Protein AF-J3JGW8-F1 (afdb_monomer)

Sequence (179 aa):
MAATAQSAAAQEGGGNESSGGGGGGGTQTVAVGPGNSLVFEPAELAIAPGTTVEFVWESDGHNVVPESVPEGASWEGTGPESELFDTGHTYTHTFSTLGDYEYVCSPHATAGMVGTITVTENPGSGGGGEKELHELGVPIQAHWVGASTILGIIVTIVYTFYILKYGESANTGNTGGGE

pLDDT: mean 78.63, std 23.45, range [28.47, 98.81]

Secondary structure (DSSP, 8-state):
--------------------------EEEEEESGGG-SSEESSEEEE-TTEEEEEEESSSSB--EEEE--TT----TTS-TT--B-TT-EEEEEE-SSEEEEEE-GGGGGGT-EEEEEE-S--SS---S---SS-SSS---HHHHHHHHHHHHHHHHHHHHHHHHH---S---------

Solvent-accessible surface area (backbone atoms only — not comparable to full-atom values): 10970 Å² total; per-residue (Å²): 136,90,84,82,86,86,84,88,83,89,82,83,87,80,76,92,69,89,72,86,74,92,64,69,26,61,81,47,73,30,36,34,16,57,93,72,39,74,38,39,44,63,34,42,42,48,32,37,45,44,19,28,41,37,38,36,27,58,23,66,76,43,45,47,32,62,79,42,66,33,91,93,53,88,78,58,61,78,48,62,78,86,55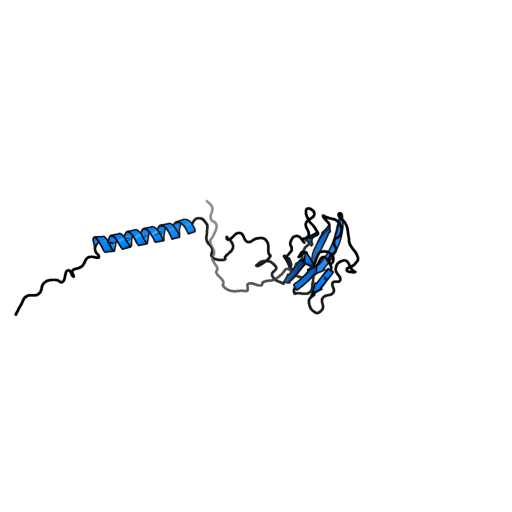,65,42,40,56,78,43,72,51,75,49,69,47,57,61,66,41,56,35,33,30,27,20,64,94,38,44,92,76,59,16,46,35,36,39,36,25,34,96,68,43,81,84,76,58,65,64,90,76,75,86,73,79,63,95,58,94,70,52,78,81,49,56,60,49,54,55,51,47,53,52,51,52,49,52,53,49,51,48,44,41,74,75,68,55,80,70,90,79,88,83,80,81,89,81,86,133

Mean predicted aligned error: 17.34 Å

Organism: NCBI:txid1210908

InterPro domains:
  IPR000923 Blue (type 1) copper domain [PF00127] (33-119)
  IPR002387 Plastocyanin [PR00157] (32-51)
  IPR002387 Plastocyanin [PR00157] (99-118)
  IPR008972 Cupredoxin [G3DSA:2.60.40.420] (27-130)
  IPR008972 Cupredoxin [SSF49503] (30-126)
  IPR028871 Blue (type 1) copper protein, binding site [PS00196] (99-113)

Nearest PDB structures (foldseek):
  1m9w-assembly1_A  TM=8.290E-01  e=5.627E-09  Synechocystis sp.
  7pcy-assembly1_A  TM=8.790E-01  e=4.103E-08  Ulva prolifera
  1iuz-assembly1_A  TM=8.858E-01  e=5.597E-08  Ulva pertusa
  1pcs-assembly1_A-2  TM=8.371E-01  e=4.943E-08  Synechocystis sp. PCC 6803
  1plb-assembly1_A  TM=8.627E-01  e=5.955E-08  Petroselinum crispum

Structure (mmCIF, N/CA/C/O backbone):
data_AF-J3JGW8-F1
#
_entry.id   AF-J3JGW8-F1
#
loop_
_atom_site.group_PDB
_atom_site.id
_atom_site.type_symbol
_atom_site.label_atom_id
_atom_site.label_alt_id
_atom_site.label_comp_id
_atom_site.label_asym_id
_atom_site.label_entity_id
_atom_site.label_seq_id
_atom_site.pdbx_PDB_ins_code
_atom_site.Cartn_x
_atom_site.Cartn_y
_atom_site.Cartn_z
_atom_site.occupancy
_atom_site.B_iso_or_equiv
_atom_site.auth_seq_id
_atom_site.auth_comp_id
_atom_site.auth_asym_id
_atom_site.auth_atom_id
_atom_site.pdbx_PDB_model_num
ATOM 1 N N . MET A 1 1 ? -37.058 -54.568 26.376 1.00 42.22 1 MET A N 1
ATOM 2 C CA . MET A 1 1 ? -38.009 -53.457 26.585 1.00 42.22 1 MET A CA 1
ATOM 3 C C . MET A 1 1 ? -37.228 -52.313 27.197 1.00 42.22 1 MET A C 1
ATOM 5 O O . MET A 1 1 ? -36.792 -52.435 28.332 1.00 42.22 1 MET A O 1
ATOM 9 N N . ALA A 1 2 ? -36.943 -51.286 26.399 1.00 37.00 2 ALA A N 1
ATOM 10 C CA . ALA A 1 2 ? -36.280 -50.073 26.854 1.00 37.00 2 ALA A CA 1
ATOM 11 C C . ALA A 1 2 ? -37.322 -49.159 27.510 1.00 37.00 2 ALA A C 1
ATOM 13 O O . ALA A 1 2 ? -38.384 -48.934 26.935 1.00 37.00 2 ALA A O 1
ATOM 14 N N . ALA A 1 3 ? -37.016 -48.658 28.702 1.00 36.03 3 ALA A N 1
ATOM 15 C CA . ALA A 1 3 ? -37.759 -47.597 29.360 1.00 36.03 3 ALA A CA 1
ATOM 16 C C . ALA A 1 3 ? -36.737 -46.537 29.775 1.00 36.03 3 ALA A C 1
ATOM 18 O O . ALA A 1 3 ? -35.999 -46.722 30.739 1.00 36.03 3 ALA A O 1
ATOM 19 N N . THR A 1 4 ? -36.658 -45.454 29.010 1.00 41.28 4 THR A N 1
ATOM 20 C CA . THR A 1 4 ? -35.920 -44.248 29.388 1.00 41.28 4 THR A CA 1
ATOM 21 C C . THR A 1 4 ? -36.927 -43.143 29.638 1.00 41.28 4 THR A C 1
ATOM 23 O O . THR A 1 4 ? -37.747 -42.821 28.779 1.00 41.28 4 THR A O 1
ATOM 26 N N . ALA A 1 5 ? -36.879 -42.646 30.870 1.00 39.22 5 ALA A N 1
ATOM 27 C CA . ALA A 1 5 ? -37.756 -41.645 31.433 1.00 39.22 5 ALA A CA 1
ATOM 28 C C . ALA A 1 5 ? -37.589 -40.281 30.756 1.00 39.22 5 ALA A C 1
ATOM 30 O O . ALA A 1 5 ? -36.503 -39.885 30.336 1.00 39.22 5 ALA A O 1
ATOM 31 N N . GLN A 1 6 ? -38.705 -39.570 30.713 1.00 38.31 6 GLN A N 1
ATOM 32 C CA . GLN A 1 6 ? -38.843 -38.190 30.293 1.00 38.31 6 GLN A CA 1
ATOM 33 C C . GLN A 1 6 ? -38.733 -37.295 31.534 1.00 38.31 6 GLN A C 1
ATOM 35 O O . GLN A 1 6 ? -39.338 -37.603 32.559 1.00 38.31 6 GLN A O 1
ATOM 40 N N . SER A 1 7 ? -38.010 -36.181 31.447 1.00 33.31 7 SER A N 1
ATOM 41 C CA . SER A 1 7 ? -38.247 -35.034 32.326 1.00 33.31 7 SER A CA 1
ATOM 42 C C . SER A 1 7 ? -37.910 -33.746 31.589 1.00 33.31 7 SER A C 1
ATOM 44 O O . SER A 1 7 ? -36.831 -33.605 31.016 1.00 33.31 7 SER A O 1
ATOM 46 N N . ALA A 1 8 ? -38.884 -32.844 31.580 1.00 37.06 8 ALA A N 1
ATOM 47 C CA . ALA A 1 8 ? -38.816 -31.504 31.035 1.00 37.06 8 ALA A CA 1
ATOM 48 C C . ALA A 1 8 ? -38.458 -30.510 32.148 1.00 37.06 8 ALA A C 1
ATOM 50 O O . ALA A 1 8 ? -38.959 -30.637 33.263 1.00 37.06 8 ALA A O 1
ATOM 51 N N . ALA A 1 9 ? -37.682 -29.480 31.819 1.00 34.75 9 ALA A N 1
ATOM 52 C CA . ALA A 1 9 ? -37.719 -28.197 32.513 1.00 34.75 9 ALA A CA 1
ATOM 53 C C . ALA A 1 9 ? -37.217 -27.103 31.561 1.00 34.75 9 ALA A C 1
ATOM 55 O O . ALA A 1 9 ? -36.093 -27.162 31.069 1.00 34.75 9 ALA A O 1
ATOM 56 N N . ALA A 1 10 ? -38.087 -26.136 31.284 1.00 37.25 10 ALA A N 1
ATOM 57 C CA . ALA A 1 10 ? -37.749 -24.877 30.640 1.00 37.25 10 ALA A CA 1
ATOM 58 C C . ALA A 1 10 ? -37.162 -23.911 31.679 1.00 37.25 10 ALA A C 1
ATOM 60 O O . ALA A 1 10 ? -37.666 -23.863 32.801 1.00 37.25 10 ALA A O 1
ATOM 61 N N . GLN A 1 11 ? -36.173 -23.103 31.291 1.00 34.91 11 GLN A N 1
ATOM 62 C CA . GLN A 1 11 ? -35.919 -21.812 31.926 1.00 34.91 11 GLN A CA 1
ATOM 63 C C . GLN A 1 11 ? -35.315 -20.828 30.916 1.00 34.91 11 GLN A C 1
ATOM 65 O O . GLN A 1 11 ? -34.329 -21.123 30.245 1.00 34.91 11 GLN A O 1
ATOM 70 N N . GLU A 1 12 ? -35.985 -19.685 30.800 1.00 33.81 12 GLU A N 1
ATOM 71 C CA . GLU A 1 12 ? -35.641 -18.524 29.986 1.00 33.81 12 GLU A CA 1
ATOM 72 C C . GLU A 1 12 ? -34.416 -17.770 30.521 1.00 33.81 12 GLU A C 1
ATOM 74 O O . GLU A 1 12 ? -34.191 -17.710 31.729 1.00 33.81 12 GLU A O 1
ATOM 79 N N . GLY A 1 13 ? -33.743 -17.070 29.603 1.00 32.53 13 GLY A N 1
ATOM 80 C CA . GLY A 1 13 ? -33.070 -15.803 29.883 1.00 32.53 13 GLY A CA 1
ATOM 81 C C . GLY A 1 13 ? -31.594 -15.895 30.262 1.00 32.53 13 GLY A C 1
ATOM 82 O O . GLY A 1 13 ? -31.239 -16.387 31.327 1.00 32.53 13 GLY A O 1
ATOM 83 N N . GLY A 1 14 ? -30.740 -15.297 29.432 1.00 28.47 14 GLY A N 1
ATOM 84 C CA . GLY A 1 14 ? -29.387 -14.937 29.846 1.00 28.47 14 GLY A CA 1
ATOM 85 C C . GLY A 1 14 ? -28.423 -14.782 28.684 1.00 28.47 14 GLY A C 1
ATOM 86 O O . GLY A 1 14 ? -27.896 -15.774 28.211 1.00 28.47 14 GLY A O 1
ATOM 87 N N . GLY A 1 15 ? -28.221 -13.532 28.260 1.00 31.08 15 GLY A N 1
ATOM 88 C CA . GLY A 1 15 ? -26.988 -13.028 27.653 1.00 31.08 15 GLY A CA 1
ATOM 89 C C . GLY A 1 15 ? -26.434 -13.786 26.450 1.00 31.08 15 GLY A C 1
ATOM 90 O O . GLY A 1 15 ? -25.734 -14.781 26.601 1.00 31.08 15 GLY A O 1
ATOM 91 N N . ASN A 1 16 ? -26.578 -13.202 25.257 1.00 41.44 16 ASN A N 1
ATOM 92 C CA . ASN A 1 16 ? -25.526 -13.341 24.253 1.00 41.44 16 ASN A CA 1
ATOM 93 C C . ASN A 1 16 ? -24.302 -12.580 24.783 1.00 41.44 16 ASN A C 1
ATOM 95 O O . ASN A 1 16 ? -24.053 -11.428 24.427 1.00 41.44 16 ASN A O 1
ATOM 99 N N . GLU A 1 17 ? -23.605 -13.199 25.731 1.00 38.88 17 GLU A N 1
ATOM 100 C CA . GLU A 1 17 ? -22.253 -12.840 26.100 1.00 38.88 17 GLU A CA 1
ATOM 101 C C . GLU A 1 17 ? -21.413 -13.094 24.852 1.00 38.88 17 GLU A C 1
ATOM 103 O O . GLU A 1 17 ? -20.965 -14.207 24.586 1.00 38.88 17 GLU A O 1
ATOM 108 N N . SER A 1 18 ? -21.230 -12.040 24.055 1.00 46.22 18 SER A N 1
ATOM 109 C CA . SER A 1 18 ? -20.132 -11.944 23.101 1.00 46.22 18 SER A CA 1
ATOM 110 C C . SER A 1 18 ? -18.837 -11.884 23.908 1.00 46.22 18 SER A C 1
ATOM 112 O O . SER A 1 18 ? -18.218 -10.835 24.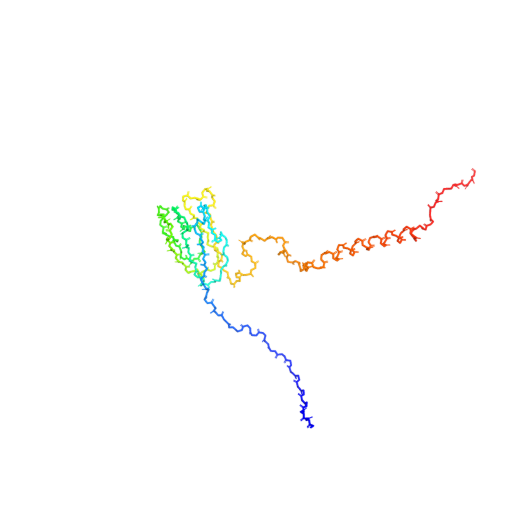070 1.00 46.22 18 SER A O 1
ATOM 114 N N . SER A 1 19 ? -18.479 -13.020 24.495 1.00 44.53 19 SER A N 1
ATOM 115 C CA . SER A 1 19 ? -17.194 -13.255 25.111 1.00 44.53 19 SER A CA 1
ATOM 116 C C . SER A 1 19 ? -16.301 -13.914 24.079 1.00 44.53 19 SER A C 1
ATOM 118 O O . SER A 1 19 ? -16.519 -15.056 23.678 1.00 44.53 19 SER A O 1
ATOM 120 N N . GLY A 1 20 ? -15.247 -13.189 23.728 1.00 36.31 20 GLY A N 1
ATOM 121 C CA . GLY A 1 20 ? -13.950 -13.822 23.590 1.00 36.31 20 GLY A CA 1
ATOM 122 C C . GLY A 1 20 ? -13.458 -13.983 22.166 1.00 36.31 20 GLY A C 1
ATOM 123 O O . GLY A 1 20 ? -13.817 -14.920 21.463 1.00 36.31 20 GLY A O 1
ATOM 124 N N . GLY A 1 21 ? -12.493 -13.137 21.818 1.00 36.31 21 GLY A N 1
ATOM 125 C CA . GLY A 1 21 ? -11.511 -13.489 20.808 1.00 36.31 21 GLY A CA 1
ATOM 126 C C . GLY A 1 21 ? -10.797 -12.284 20.238 1.00 36.31 21 GLY A C 1
ATOM 127 O O . GLY A 1 21 ? -11.028 -11.949 19.086 1.00 36.31 21 GLY A O 1
ATOM 128 N N . GLY A 1 22 ? -9.920 -11.651 21.024 1.00 46.22 22 GLY A N 1
ATOM 129 C CA . GLY A 1 22 ? -8.866 -10.804 20.470 1.00 46.22 22 GLY A CA 1
ATOM 130 C C . GLY A 1 22 ? -8.001 -11.648 19.536 1.00 46.22 22 GLY A C 1
ATOM 131 O O . GLY A 1 22 ? -7.077 -12.324 19.978 1.00 46.22 22 GLY A O 1
ATOM 132 N N . GLY A 1 23 ? -8.372 -11.682 18.261 1.00 44.88 23 GLY A N 1
ATOM 133 C CA . GLY A 1 23 ? -7.611 -12.321 17.205 1.00 44.88 23 GLY A CA 1
ATOM 134 C C . GLY A 1 23 ? -6.676 -11.280 16.630 1.00 44.88 23 GLY A C 1
ATOM 135 O O . GLY A 1 23 ? -7.123 -10.429 15.867 1.00 44.88 23 GLY A O 1
ATOM 136 N N . GLY A 1 24 ? -5.401 -11.327 17.026 1.00 56.16 24 GLY A N 1
ATOM 137 C CA . GLY A 1 24 ? -4.354 -10.602 16.314 1.00 56.16 24 GLY A CA 1
ATOM 138 C C . GLY A 1 24 ? -4.485 -10.926 14.831 1.00 56.16 24 GLY A C 1
ATOM 139 O O . GLY A 1 24 ? -4.542 -12.105 14.468 1.00 56.16 24 GLY A O 1
ATOM 140 N N . GLY A 1 25 ? -4.661 -9.888 14.017 1.00 65.19 25 GLY A N 1
ATOM 141 C CA . GLY A 1 25 ? -4.895 -10.047 12.593 1.00 65.19 25 GLY A CA 1
ATOM 142 C C . GLY A 1 25 ? -3.823 -10.933 11.961 1.00 65.19 25 GLY A C 1
ATOM 143 O O . GLY A 1 25 ? -2.651 -10.860 12.331 1.00 65.19 25 GLY A O 1
ATOM 144 N N . GLY A 1 26 ? -4.236 -11.823 11.061 1.00 89.62 26 GLY A N 1
ATOM 145 C CA . GLY A 1 26 ? -3.326 -12.736 10.371 1.00 89.62 26 GLY A CA 1
ATOM 146 C C . GLY A 1 26 ? -2.327 -12.011 9.460 1.00 89.62 26 GLY A C 1
ATOM 147 O O . GLY A 1 26 ? -2.098 -10.807 9.576 1.00 89.62 26 GLY A O 1
ATOM 148 N N . THR A 1 27 ? -1.745 -12.752 8.521 1.00 95.62 27 THR A N 1
ATOM 149 C CA . THR A 1 27 ? -0.951 -12.158 7.440 1.00 95.62 27 THR A CA 1
ATOM 150 C C . THR A 1 27 ? -1.798 -12.067 6.179 1.00 95.62 27 THR A C 1
ATOM 152 O O . THR A 1 27 ? -2.376 -13.066 5.758 1.00 95.62 27 THR A O 1
ATOM 155 N N . GLN A 1 28 ? -1.845 -10.882 5.579 1.00 97.38 28 GLN A N 1
ATOM 156 C CA . GLN A 1 28 ? -2.393 -10.643 4.247 1.00 97.38 28 GLN A CA 1
ATOM 157 C C . GLN A 1 28 ? -1.252 -10.298 3.291 1.00 97.38 28 GLN A C 1
ATOM 159 O O . GLN A 1 28 ? -0.255 -9.715 3.710 1.00 97.38 28 GLN A O 1
ATOM 164 N N . THR A 1 29 ? -1.406 -10.624 2.012 1.00 98.25 29 THR A N 1
ATOM 165 C CA . THR A 1 29 ? -0.395 -10.338 0.988 1.00 98.25 29 THR A CA 1
ATOM 166 C C . THR A 1 29 ? -0.911 -9.278 0.023 1.00 98.25 29 THR A C 1
ATOM 168 O O . THR A 1 29 ? -2.079 -9.314 -0.362 1.00 98.25 29 THR A O 1
ATOM 171 N N . VAL A 1 30 ? -0.030 -8.358 -0.366 1.00 98.69 30 VAL A N 1
ATOM 172 C CA . VAL A 1 30 ? -0.221 -7.424 -1.479 1.00 98.69 30 VAL A CA 1
ATOM 173 C C . VAL A 1 30 ? 0.889 -7.680 -2.495 1.00 98.69 30 VAL A C 1
ATOM 175 O O . VAL A 1 30 ? 2.069 -7.508 -2.191 1.00 98.69 30 VAL A O 1
ATOM 178 N N . ALA A 1 31 ? 0.527 -8.097 -3.703 1.00 98.81 31 ALA A N 1
ATOM 179 C CA . ALA A 1 31 ? 1.466 -8.188 -4.810 1.00 98.81 31 ALA A CA 1
ATOM 180 C C . ALA A 1 31 ? 1.780 -6.782 -5.341 1.00 98.81 31 ALA A C 1
ATOM 182 O O . ALA A 1 31 ? 0.889 -5.952 -5.541 1.00 98.81 31 ALA A O 1
ATOM 183 N N . VAL A 1 32 ? 3.061 -6.516 -5.572 1.00 98.81 32 VAL A N 1
ATOM 184 C CA . VAL A 1 32 ? 3.586 -5.261 -6.102 1.00 98.81 32 VAL A CA 1
ATOM 185 C C . VAL A 1 32 ? 4.030 -5.515 -7.538 1.00 98.81 32 VAL A C 1
ATOM 187 O O . VAL A 1 32 ? 5.010 -6.219 -7.780 1.00 98.81 32 VAL A O 1
ATOM 190 N N . GLY A 1 33 ? 3.284 -4.951 -8.485 1.00 98.44 33 GLY A N 1
ATOM 191 C CA . GLY A 1 33 ? 3.544 -5.093 -9.915 1.00 98.44 33 GLY A CA 1
ATOM 192 C C . GLY A 1 33 ? 3.273 -6.483 -10.523 1.00 98.44 33 GLY A C 1
ATOM 193 O O . GLY A 1 33 ? 4.071 -6.975 -11.327 1.00 98.44 33 GLY A O 1
ATOM 194 N N . PRO A 1 34 ? 2.149 -7.155 -10.203 1.00 98.50 34 PRO A N 1
ATOM 195 C CA . PRO A 1 34 ? 1.869 -8.488 -10.732 1.00 98.50 34 PRO A CA 1
ATOM 196 C C . PRO A 1 34 ? 1.817 -8.488 -12.263 1.00 98.50 34 PRO A C 1
ATOM 198 O O . PRO A 1 34 ? 1.226 -7.610 -12.896 1.00 98.50 34 PRO A O 1
ATOM 201 N N . GLY A 1 35 ? 2.464 -9.469 -12.894 1.00 97.62 35 GLY A N 1
ATOM 202 C CA . GLY A 1 35 ? 2.477 -9.598 -14.355 1.00 97.62 35 GLY A CA 1
ATOM 203 C C . GLY A 1 35 ? 3.145 -8.435 -15.109 1.00 97.62 35 GLY A C 1
ATOM 204 O O . GLY A 1 35 ? 2.848 -8.249 -16.289 1.00 97.62 35 GLY A O 1
ATOM 205 N N . ASN A 1 36 ? 4.058 -7.686 -14.474 1.00 97.62 36 ASN A N 1
ATOM 206 C CA . ASN A 1 36 ? 4.643 -6.431 -14.984 1.00 97.62 36 ASN A CA 1
ATOM 207 C C . ASN A 1 36 ? 3.620 -5.290 -15.136 1.00 97.62 36 ASN A C 1
ATOM 209 O O . ASN A 1 36 ? 3.777 -4.404 -15.981 1.00 97.62 36 ASN A O 1
ATOM 213 N N . SER A 1 37 ? 2.545 -5.331 -14.352 1.00 97.75 37 SER A N 1
ATOM 214 C CA . SER A 1 37 ? 1.531 -4.277 -14.301 1.00 97.75 37 SER A CA 1
ATOM 215 C C . SER A 1 37 ? 1.971 -3.153 -13.364 1.00 97.75 37 SER A C 1
ATOM 217 O O . SER A 1 37 ? 2.742 -3.371 -12.440 1.00 97.75 37 SER A O 1
ATOM 219 N N . LEU A 1 38 ? 1.440 -1.943 -13.539 1.00 98.19 38 LEU A N 1
ATOM 220 C CA . LEU A 1 38 ? 1.702 -0.816 -12.633 1.00 98.19 38 LEU A CA 1
ATOM 221 C C . LEU A 1 38 ? 0.595 -0.699 -11.576 1.00 98.19 38 LEU A C 1
ATOM 223 O O . LEU A 1 38 ? -0.087 0.320 -11.498 1.00 98.19 38 LEU A O 1
ATOM 227 N N . VAL A 1 39 ? 0.363 -1.773 -10.818 1.00 98.50 39 VAL A N 1
ATOM 228 C CA . VAL A 1 39 ? -0.710 -1.855 -9.811 1.00 98.50 39 VAL A CA 1
ATOM 229 C C . VAL A 1 39 ? -0.233 -2.554 -8.540 1.00 98.50 39 VAL A C 1
ATOM 231 O O . VAL A 1 39 ? 0.727 -3.328 -8.564 1.00 98.50 39 VAL A O 1
ATOM 234 N N . PHE A 1 40 ? -0.935 -2.292 -7.442 1.00 98.69 40 PHE A N 1
ATOM 235 C CA . PHE A 1 40 ? -0.931 -3.151 -6.262 1.00 98.69 40 PHE A CA 1
ATOM 236 C C . PHE A 1 40 ? -2.117 -4.113 -6.349 1.00 98.69 40 PHE A C 1
ATOM 238 O O . PHE A 1 40 ? -3.194 -3.709 -6.790 1.00 98.69 40 PHE A O 1
ATOM 245 N N . GLU A 1 41 ? -1.940 -5.369 -5.938 1.00 98.19 41 GLU A N 1
ATOM 246 C CA . GLU A 1 41 ? -3.017 -6.362 -5.945 1.00 98.19 41 GLU A CA 1
ATOM 247 C C . GLU A 1 41 ? -3.137 -7.082 -4.588 1.00 98.19 41 GLU A C 1
ATOM 249 O O . GLU A 1 41 ? -2.201 -7.771 -4.181 1.00 98.19 41 GLU A O 1
ATOM 254 N N . PRO A 1 42 ? -4.275 -6.953 -3.881 1.00 98.25 42 PRO A N 1
ATOM 255 C CA . PRO A 1 42 ? -5.388 -6.052 -4.193 1.00 98.25 42 PRO A CA 1
ATOM 256 C C . PRO A 1 42 ? -4.994 -4.574 -4.021 1.00 98.25 42 PRO A C 1
ATOM 258 O O . PRO A 1 42 ? -4.168 -4.240 -3.173 1.00 98.25 42 PRO A O 1
ATOM 261 N N . ALA A 1 43 ? -5.620 -3.684 -4.796 1.00 96.88 43 ALA A N 1
ATOM 262 C CA . ALA A 1 43 ? -5.432 -2.238 -4.642 1.00 96.88 43 ALA A CA 1
ATOM 263 C C . ALA A 1 43 ? -6.140 -1.699 -3.386 1.00 96.88 43 ALA A C 1
ATOM 265 O O . ALA A 1 43 ? -5.646 -0.778 -2.744 1.00 96.88 43 ALA A O 1
ATOM 266 N N . GLU A 1 44 ? -7.270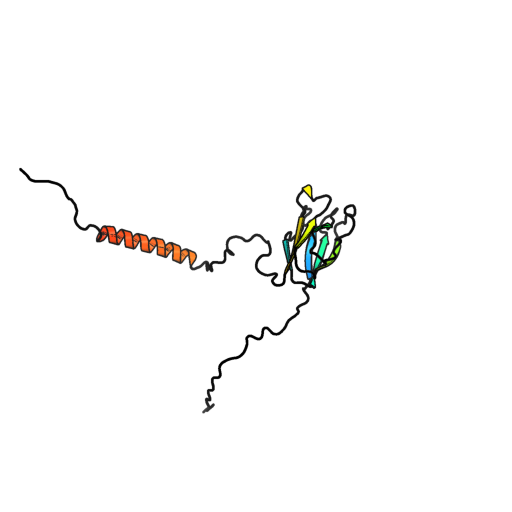 -2.298 -3.003 1.00 97.12 44 GLU A N 1
ATOM 267 C CA . GLU A 1 44 ? -8.027 -1.954 -1.797 1.00 97.12 44 GLU A CA 1
ATOM 268 C C . GLU A 1 44 ? -8.093 -3.162 -0.861 1.00 97.12 44 GLU A C 1
ATOM 270 O O . GLU A 1 44 ? -8.608 -4.224 -1.221 1.00 97.12 44 GLU A O 1
ATOM 275 N N . LEU A 1 45 ? -7.596 -3.005 0.364 1.00 96.62 45 LEU A N 1
ATOM 276 C CA . LEU A 1 45 ? -7.506 -4.087 1.336 1.00 96.62 45 LEU A CA 1
ATOM 277 C C . LEU A 1 45 ? -8.093 -3.659 2.686 1.00 96.62 45 LEU A C 1
ATOM 279 O O . LEU A 1 45 ? -7.548 -2.798 3.367 1.00 96.62 45 LEU A O 1
ATOM 283 N N . ALA A 1 46 ? -9.180 -4.302 3.114 1.00 96.12 46 ALA A N 1
ATOM 284 C CA . ALA A 1 46 ? -9.742 -4.113 4.452 1.00 96.12 46 ALA A CA 1
ATOM 285 C C . ALA A 1 46 ? -9.210 -5.184 5.416 1.00 96.12 46 ALA A C 1
ATOM 287 O O . ALA A 1 46 ? -9.315 -6.379 5.135 1.00 96.12 46 ALA A O 1
ATOM 288 N N . ILE A 1 47 ? -8.665 -4.772 6.563 1.00 95.75 47 ILE A N 1
ATOM 289 C CA . ILE A 1 47 ? -8.037 -5.666 7.548 1.00 95.75 47 ILE A CA 1
ATOM 290 C C . ILE A 1 47 ? -8.453 -5.341 8.979 1.00 95.75 47 ILE A C 1
ATOM 292 O O . ILE A 1 47 ? -8.818 -4.212 9.301 1.00 95.75 47 ILE A O 1
ATOM 296 N N . ALA A 1 48 ? -8.380 -6.347 9.851 1.00 96.00 48 ALA A N 1
ATOM 297 C CA . ALA A 1 48 ? -8.541 -6.150 11.287 1.00 96.00 48 ALA A CA 1
ATOM 298 C C . ALA A 1 48 ? -7.299 -5.456 11.877 1.00 96.00 48 ALA A C 1
ATOM 300 O O . ALA A 1 48 ? -6.189 -5.675 11.375 1.00 96.00 48 ALA A O 1
ATOM 301 N N . PRO A 1 49 ? -7.430 -4.682 12.967 1.00 96.19 49 PRO A N 1
ATOM 302 C CA . PRO A 1 49 ? -6.271 -4.156 13.679 1.00 96.19 49 PRO A CA 1
ATOM 303 C C . PRO A 1 49 ? -5.347 -5.287 14.155 1.00 96.19 49 PRO A C 1
ATOM 305 O O . PRO A 1 49 ? -5.787 -6.338 14.620 1.00 96.19 49 PRO A O 1
ATOM 308 N N . GLY A 1 50 ? -4.042 -5.064 14.024 1.00 95.44 50 GLY A N 1
ATOM 309 C CA . GLY A 1 50 ? -2.991 -6.040 14.303 1.00 95.44 50 GLY A CA 1
ATOM 310 C C . GLY A 1 50 ? -2.668 -6.974 13.132 1.00 95.44 50 GLY A C 1
ATOM 311 O O . GLY A 1 50 ? -1.820 -7.845 13.298 1.00 95.44 50 GLY A O 1
ATOM 312 N N . THR A 1 51 ? -3.307 -6.811 11.967 1.00 96.12 51 THR A N 1
ATOM 313 C CA . THR A 1 51 ? -2.987 -7.587 10.756 1.00 96.12 51 THR A CA 1
ATOM 314 C C . THR A 1 51 ? -1.629 -7.175 10.204 1.00 96.12 51 THR A C 1
ATOM 316 O O . THR A 1 51 ? -1.318 -5.987 10.098 1.00 96.12 51 THR A O 1
ATOM 319 N N . THR A 1 52 ? -0.820 -8.161 9.824 1.00 97.81 52 THR A N 1
ATOM 320 C CA . THR A 1 52 ? 0.432 -7.923 9.102 1.00 97.81 52 THR A CA 1
ATOM 321 C C . THR A 1 52 ? 0.176 -7.995 7.607 1.00 97.81 52 THR A C 1
ATOM 323 O O . THR A 1 52 ? -0.399 -8.966 7.130 1.00 97.81 52 THR A O 1
ATOM 326 N N . VAL A 1 53 ? 0.601 -6.980 6.862 1.00 98.38 53 VAL A N 1
ATOM 327 C CA . VAL A 1 53 ? 0.592 -7.010 5.399 1.00 98.38 53 VAL A CA 1
ATOM 328 C C . VAL A 1 53 ? 2.010 -7.265 4.910 1.00 98.38 53 VAL A C 1
ATOM 330 O O . VAL A 1 53 ? 2.942 -6.555 5.293 1.00 98.38 53 VAL A O 1
ATOM 333 N N . GLU A 1 54 ? 2.160 -8.296 4.089 1.00 98.56 54 GLU A N 1
ATOM 334 C CA . GLU A 1 54 ? 3.369 -8.621 3.343 1.00 98.56 54 GLU A CA 1
ATOM 335 C C . GLU A 1 54 ? 3.221 -8.118 1.906 1.00 98.56 54 GLU A C 1
ATOM 337 O O . GLU A 1 54 ? 2.373 -8.583 1.149 1.00 98.56 54 GLU A O 1
ATOM 342 N N . PHE A 1 55 ? 4.054 -7.159 1.535 1.00 98.81 55 PHE A N 1
ATOM 343 C CA . PHE A 1 55 ? 4.195 -6.669 0.175 1.00 98.81 55 PHE A CA 1
ATOM 344 C C . PHE A 1 55 ? 5.243 -7.520 -0.545 1.00 98.81 55 PHE A C 1
ATOM 346 O O . PHE A 1 55 ? 6.363 -7.664 -0.046 1.00 98.81 55 PHE A O 1
ATOM 353 N N . VAL A 1 56 ? 4.891 -8.081 -1.702 1.00 98.75 56 VAL A N 1
ATOM 354 C CA . VAL A 1 56 ? 5.748 -8.993 -2.478 1.00 98.75 56 VAL A CA 1
ATOM 355 C C . VAL A 1 56 ? 5.958 -8.430 -3.875 1.00 98.75 56 VAL A C 1
ATOM 357 O O . VAL A 1 56 ? 4.995 -8.234 -4.609 1.00 98.75 56 VAL A O 1
ATOM 360 N N . TRP A 1 57 ? 7.210 -8.187 -4.259 1.00 98.69 57 TRP A N 1
ATOM 361 C CA . TRP A 1 57 ? 7.540 -7.649 -5.576 1.00 98.69 57 TRP A CA 1
ATOM 362 C C . TRP A 1 57 ? 7.529 -8.755 -6.621 1.00 98.69 57 TRP A C 1
ATOM 364 O O . TRP A 1 57 ? 8.350 -9.676 -6.580 1.00 98.69 57 TRP A O 1
ATOM 374 N N . GLU A 1 58 ? 6.609 -8.630 -7.572 1.00 98.69 58 GLU A N 1
ATOM 375 C CA . GLU A 1 58 ? 6.473 -9.520 -8.726 1.00 98.69 58 GLU A CA 1
ATOM 376 C C . GLU A 1 58 ? 7.046 -8.914 -10.017 1.00 98.69 58 GLU A C 1
ATOM 378 O O . GLU A 1 58 ? 7.226 -9.637 -11.000 1.00 98.69 58 GLU A O 1
ATOM 383 N N . SER A 1 59 ? 7.369 -7.616 -10.005 1.00 98.62 59 SER A N 1
ATOM 384 C CA . SER A 1 59 ? 8.153 -6.944 -11.044 1.00 98.62 59 SER A CA 1
ATOM 385 C C . SER A 1 59 ? 9.132 -5.918 -10.471 1.00 98.62 59 SER A C 1
ATOM 387 O O . SER A 1 59 ? 9.130 -5.609 -9.276 1.00 98.62 59 SER A O 1
ATOM 389 N N . ASP A 1 60 ? 9.990 -5.403 -11.351 1.00 98.44 60 ASP A N 1
ATOM 390 C CA . ASP A 1 60 ? 11.103 -4.521 -11.009 1.00 98.44 60 ASP A CA 1
ATOM 391 C C . ASP A 1 60 ? 10.708 -3.042 -10.902 1.00 98.44 60 ASP A C 1
ATOM 393 O O . ASP A 1 60 ? 9.767 -2.590 -11.553 1.00 98.44 60 ASP A O 1
ATOM 397 N N . GLY A 1 61 ? 11.478 -2.258 -10.143 1.00 98.06 61 GLY A N 1
ATOM 398 C CA . GLY A 1 61 ? 11.360 -0.797 -10.139 1.00 98.06 61 GLY A CA 1
ATOM 399 C C . GLY A 1 61 ? 10.147 -0.229 -9.396 1.00 98.06 61 GLY A C 1
ATOM 400 O O . GLY A 1 61 ? 9.618 0.810 -9.800 1.00 98.06 61 GLY A O 1
ATOM 401 N N . HIS A 1 62 ? 9.714 -0.868 -8.306 1.00 98.69 62 HIS A N 1
ATOM 402 C CA . HIS A 1 62 ? 8.579 -0.401 -7.503 1.00 98.69 62 HIS A CA 1
ATOM 403 C C . HIS A 1 62 ? 8.968 -0.059 -6.066 1.00 98.69 62 HIS A C 1
ATOM 405 O O . HIS A 1 62 ? 9.945 -0.570 -5.522 1.00 98.69 62 HIS A O 1
ATOM 411 N N . ASN A 1 63 ? 8.153 0.769 -5.424 1.00 98.62 63 ASN A N 1
ATOM 412 C CA . ASN A 1 63 ? 8.224 1.074 -4.001 1.00 98.62 63 ASN A CA 1
ATOM 413 C C . ASN A 1 63 ? 6.810 1.197 -3.416 1.00 98.62 63 ASN A C 1
ATOM 415 O O . ASN A 1 63 ? 5.823 1.217 -4.155 1.00 98.62 63 ASN A O 1
ATOM 419 N N . VAL A 1 64 ? 6.725 1.244 -2.087 1.00 98.69 64 VAL A N 1
ATOM 420 C CA . VAL A 1 64 ? 5.479 1.466 -1.345 1.00 98.69 64 VAL A CA 1
ATOM 421 C C . VAL A 1 64 ? 5.711 2.673 -0.455 1.00 98.69 64 VAL A C 1
ATOM 423 O O . VAL A 1 64 ? 6.436 2.570 0.533 1.00 98.69 64 VAL A O 1
ATOM 426 N N . VAL A 1 65 ? 5.131 3.815 -0.813 1.00 98.50 65 VAL A N 1
ATOM 427 C CA . VAL A 1 65 ? 5.301 5.077 -0.086 1.00 98.50 65 VAL A CA 1
ATOM 428 C C . VAL A 1 65 ? 3.950 5.544 0.450 1.00 98.50 65 VAL A C 1
ATOM 430 O O . VAL A 1 65 ? 3.013 5.662 -0.339 1.00 98.50 65 VAL A O 1
ATOM 433 N N . PRO A 1 66 ? 3.813 5.802 1.761 1.00 98.06 66 PRO A N 1
ATOM 434 C CA . PRO A 1 66 ? 2.578 6.324 2.333 1.00 98.06 66 PRO A CA 1
ATOM 435 C C . PRO A 1 66 ? 2.325 7.767 1.881 1.00 98.06 66 PRO A C 1
ATOM 437 O O . PRO A 1 66 ? 3.196 8.619 2.028 1.00 98.06 66 PRO A O 1
ATOM 440 N N . GLU A 1 67 ? 1.113 8.045 1.412 1.00 97.75 67 GLU A N 1
ATOM 441 C CA . GLU A 1 67 ? 0.626 9.399 1.105 1.00 97.75 67 GLU A CA 1
ATOM 442 C C . GLU A 1 67 ? -0.191 9.967 2.274 1.00 97.75 67 GLU A C 1
ATOM 444 O O . GLU A 1 67 ? -0.131 11.158 2.584 1.00 97.75 67 GLU A O 1
ATOM 449 N N . SER A 1 68 ? -0.953 9.101 2.946 1.00 97.69 68 SER A N 1
ATOM 450 C CA . SER A 1 68 ? -1.821 9.452 4.067 1.00 97.69 68 SER A CA 1
ATOM 451 C C . SER A 1 68 ? -1.865 8.297 5.058 1.00 97.69 68 SER A C 1
ATOM 453 O O . SER A 1 68 ? -2.021 7.138 4.672 1.00 97.69 68 SER A O 1
ATOM 455 N N . VAL A 1 69 ? -1.716 8.604 6.345 1.00 97.81 69 VAL A N 1
ATOM 456 C CA . VAL A 1 69 ? -1.808 7.623 7.432 1.00 97.81 69 VAL A CA 1
ATOM 457 C C . VAL A 1 69 ? -2.701 8.164 8.550 1.00 97.81 69 VAL A C 1
ATOM 459 O O . VAL A 1 69 ? -2.742 9.384 8.753 1.00 97.81 69 VAL A O 1
ATOM 462 N N . PRO A 1 70 ? -3.395 7.299 9.313 1.00 97.12 70 PRO A N 1
ATOM 463 C CA . PRO A 1 70 ? -4.238 7.744 10.415 1.00 97.12 70 PRO A CA 1
ATOM 464 C C . PRO A 1 70 ? -3.447 8.488 11.493 1.00 97.12 70 PRO A C 1
ATOM 466 O O . PRO A 1 70 ? -2.271 8.207 11.743 1.00 97.12 70 PRO A O 1
ATOM 469 N N . GLU A 1 71 ? -4.112 9.404 12.196 1.00 95.50 71 GLU A N 1
ATOM 470 C CA . GLU A 1 71 ? -3.503 10.113 13.320 1.00 95.50 71 GLU A CA 1
ATOM 471 C C . GLU A 1 71 ? -2.999 9.122 14.384 1.00 95.50 71 GLU A C 1
ATOM 473 O O . GLU A 1 71 ? -3.713 8.218 14.819 1.00 95.50 71 GLU A O 1
ATOM 478 N N . GLY A 1 72 ? -1.740 9.283 14.800 1.00 93.38 72 GLY A N 1
ATOM 479 C CA . GLY A 1 72 ? -1.102 8.400 15.779 1.00 93.38 72 GLY A CA 1
ATOM 480 C C . GLY A 1 72 ? -0.607 7.063 15.216 1.00 93.38 72 GLY A C 1
ATOM 481 O O . GLY A 1 72 ? -0.037 6.276 15.971 1.00 93.38 72 GLY A O 1
ATOM 482 N N . ALA A 1 73 ? -0.777 6.796 13.917 1.00 96.62 73 ALA A N 1
ATOM 483 C CA . ALA A 1 73 ? -0.079 5.716 13.231 1.00 96.62 73 ALA A CA 1
ATOM 484 C C . ALA A 1 73 ? 1.347 6.137 12.842 1.00 96.62 73 ALA A C 1
ATOM 486 O O . ALA A 1 73 ? 1.622 7.303 12.563 1.00 96.62 73 ALA A O 1
ATOM 487 N N . SER A 1 74 ? 2.254 5.164 12.782 1.00 93.69 74 SER A N 1
ATOM 488 C CA . SER A 1 74 ? 3.608 5.342 12.257 1.00 93.69 74 SER A CA 1
ATOM 489 C C . SER A 1 74 ? 3.872 4.287 11.192 1.00 93.69 74 SER A C 1
ATOM 491 O O . SER A 1 74 ? 4.018 3.106 11.514 1.00 93.69 74 SER A O 1
ATOM 493 N N . TRP A 1 75 ? 3.931 4.717 9.937 1.00 97.62 75 TRP A N 1
ATOM 494 C CA . 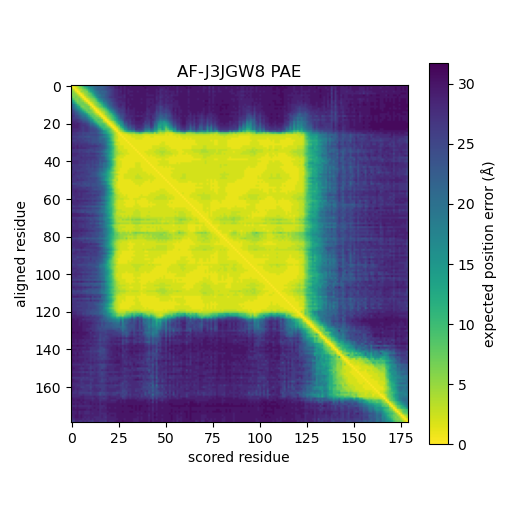TRP A 1 75 ? 4.285 3.875 8.805 1.00 97.62 75 TRP A CA 1
ATOM 495 C C . TRP A 1 75 ? 5.044 4.720 7.784 1.00 97.62 75 TRP A C 1
ATOM 497 O O . TRP A 1 75 ? 4.576 5.788 7.410 1.00 97.62 75 TRP A O 1
ATOM 507 N N . GLU A 1 76 ? 6.224 4.252 7.375 1.00 96.75 76 GLU A N 1
ATOM 508 C CA . GLU A 1 76 ? 7.115 4.938 6.421 1.00 96.75 76 GLU A CA 1
ATOM 509 C C . GLU A 1 76 ? 7.209 4.183 5.083 1.00 96.75 76 GLU A C 1
ATOM 511 O O . GLU A 1 76 ? 7.991 4.548 4.208 1.00 96.75 76 GLU A O 1
ATOM 516 N N . GLY A 1 77 ? 6.434 3.102 4.925 1.00 97.31 77 GLY A N 1
ATOM 517 C CA . GLY A 1 77 ? 6.527 2.224 3.763 1.00 97.31 77 GLY A CA 1
ATOM 518 C C . GLY A 1 77 ? 7.923 1.625 3.604 1.00 97.31 77 GLY A C 1
ATOM 519 O O . GLY A 1 77 ? 8.578 1.270 4.589 1.00 97.31 77 GLY A O 1
ATOM 520 N N . THR A 1 78 ? 8.385 1.516 2.361 1.00 96.81 78 THR A N 1
ATOM 521 C CA . THR A 1 78 ? 9.725 1.011 2.036 1.00 96.81 78 THR A CA 1
ATOM 522 C C . THR A 1 78 ? 10.845 2.038 2.217 1.00 96.81 78 THR A C 1
ATOM 524 O O . THR A 1 78 ? 11.989 1.734 1.893 1.00 96.81 78 THR A O 1
ATOM 527 N N . GLY A 1 79 ? 10.553 3.236 2.737 1.00 93.06 79 GLY A N 1
ATOM 528 C CA . GLY A 1 79 ? 11.542 4.289 2.955 1.00 93.06 79 GLY A CA 1
ATOM 529 C C . GLY A 1 79 ? 11.465 5.414 1.913 1.00 93.06 79 GLY A C 1
ATOM 530 O O . GLY A 1 79 ? 10.365 5.784 1.501 1.00 93.06 79 GLY A O 1
ATOM 531 N N . PRO A 1 80 ? 12.601 6.020 1.515 1.00 93.19 80 PRO A N 1
ATOM 532 C CA . PRO A 1 80 ? 12.611 7.182 0.628 1.00 93.19 80 PRO A CA 1
ATOM 533 C C . PRO A 1 80 ? 11.959 6.914 -0.735 1.00 93.19 80 PRO A C 1
ATOM 535 O O . PRO A 1 80 ? 12.209 5.886 -1.357 1.00 93.19 80 PRO A O 1
ATOM 538 N N . GLU A 1 81 ? 11.244 7.903 -1.275 1.00 93.62 81 GLU A N 1
ATOM 539 C CA . GLU A 1 81 ? 10.595 7.838 -2.601 1.00 93.62 81 GLU A CA 1
ATOM 540 C C . GLU A 1 81 ? 11.539 7.489 -3.761 1.00 93.62 81 GLU A C 1
ATOM 542 O O . GLU A 1 81 ? 11.111 6.967 -4.788 1.00 93.62 81 GLU A O 1
ATOM 547 N N . SER A 1 82 ? 12.829 7.806 -3.623 1.00 94.62 82 SER A N 1
ATOM 548 C CA . SER A 1 82 ? 13.849 7.522 -4.634 1.00 94.62 82 SER A CA 1
ATOM 549 C C . SER A 1 82 ? 14.366 6.085 -4.604 1.00 94.62 82 SER A C 1
ATOM 551 O O . SER A 1 82 ? 15.082 5.684 -5.520 1.00 94.62 82 SER A O 1
ATOM 553 N N . GLU A 1 83 ? 14.100 5.345 -3.529 1.00 97.56 83 GLU A N 1
ATOM 554 C CA . GLU A 1 83 ? 14.527 3.959 -3.389 1.00 97.56 83 GLU A CA 1
ATOM 555 C C . GLU A 1 83 ? 13.498 3.043 -4.056 1.00 97.56 83 GLU A C 1
ATOM 557 O O . GLU A 1 83 ? 12.297 3.159 -3.810 1.00 97.56 83 GLU A O 1
ATOM 562 N N . LEU A 1 84 ? 13.982 2.166 -4.936 1.00 98.19 84 LEU A N 1
ATOM 563 C CA . LEU A 1 84 ? 13.176 1.224 -5.705 1.00 98.19 84 LEU A CA 1
ATOM 564 C C . LEU A 1 84 ? 13.688 -0.189 -5.462 1.00 98.19 84 LEU A C 1
ATOM 566 O O . LEU A 1 84 ? 14.889 -0.405 -5.288 1.00 98.19 84 LEU A O 1
ATOM 570 N N . PHE A 1 85 ? 12.763 -1.135 -5.495 1.00 98.56 85 PHE A N 1
ATOM 571 C CA . PHE A 1 85 ? 13.025 -2.540 -5.256 1.00 98.56 85 PHE A CA 1
ATOM 572 C C . PHE A 1 85 ? 12.551 -3.374 -6.436 1.00 98.56 85 PHE A C 1
ATOM 574 O O . PHE A 1 85 ? 11.629 -2.990 -7.164 1.00 98.56 85 PHE A O 1
ATOM 581 N N . ASP A 1 86 ? 13.206 -4.520 -6.588 1.00 98.44 86 ASP A N 1
ATOM 582 C CA . ASP A 1 86 ? 13.030 -5.409 -7.723 1.00 98.44 86 ASP A CA 1
ATOM 583 C C . ASP A 1 86 ? 12.329 -6.716 -7.344 1.00 98.44 86 ASP A C 1
ATOM 585 O O . ASP A 1 86 ? 12.129 -7.023 -6.163 1.00 98.44 86 ASP A O 1
ATOM 589 N N . THR A 1 87 ? 11.968 -7.497 -8.362 1.00 98.44 87 THR A N 1
ATOM 590 C CA . THR A 1 87 ? 11.299 -8.792 -8.217 1.00 98.44 87 THR A CA 1
ATOM 591 C C . THR A 1 87 ? 11.999 -9.673 -7.180 1.00 98.44 87 THR A C 1
ATOM 593 O O . THR A 1 87 ? 13.218 -9.862 -7.208 1.00 98.44 87 THR A O 1
ATOM 596 N N . GLY A 1 88 ? 11.220 -10.264 -6.273 1.00 97.00 88 GLY A N 1
ATOM 597 C CA . GLY A 1 88 ? 11.729 -11.093 -5.178 1.00 97.00 88 GLY A CA 1
ATOM 598 C C . GLY A 1 88 ? 12.086 -10.319 -3.905 1.00 97.00 88 GLY A C 1
ATOM 599 O O . GLY A 1 88 ? 12.439 -10.945 -2.905 1.00 97.00 88 GLY A O 1
ATOM 600 N N . HIS A 1 89 ? 11.968 -8.987 -3.903 1.00 98.56 89 HIS A N 1
ATOM 601 C CA . HIS A 1 89 ? 11.930 -8.209 -2.670 1.00 98.56 89 HIS A CA 1
ATOM 602 C C . HIS A 1 89 ? 10.621 -8.452 -1.902 1.00 98.56 89 HIS A C 1
ATOM 604 O O . HIS A 1 89 ? 9.563 -8.687 -2.490 1.00 98.56 89 HIS A O 1
ATOM 610 N N . THR A 1 90 ? 10.695 -8.372 -0.574 1.00 98.38 90 THR A N 1
ATOM 611 C CA . THR A 1 90 ? 9.544 -8.488 0.326 1.00 98.38 90 THR A CA 1
ATOM 612 C C . THR A 1 90 ? 9.657 -7.470 1.450 1.00 98.38 90 THR A C 1
ATOM 614 O O . THR A 1 90 ? 10.725 -7.340 2.055 1.00 98.38 90 THR A O 1
ATOM 617 N N . TYR A 1 91 ? 8.548 -6.822 1.789 1.00 98.44 91 TYR A N 1
ATOM 618 C CA . TYR A 1 91 ? 8.450 -5.875 2.897 1.00 98.44 91 TYR A CA 1
ATOM 619 C C . TYR A 1 91 ? 7.208 -6.181 3.733 1.00 98.44 91 TYR A C 1
ATOM 621 O O . TYR A 1 91 ? 6.143 -6.444 3.188 1.00 98.44 91 TYR A O 1
ATOM 629 N N . THR A 1 92 ? 7.316 -6.132 5.060 1.00 98.12 92 THR A N 1
ATOM 630 C CA . THR A 1 92 ? 6.197 -6.444 5.962 1.00 98.12 92 THR A CA 1
ATOM 631 C C . THR A 1 92 ? 5.926 -5.303 6.926 1.00 98.12 92 THR A C 1
ATOM 633 O O . THR A 1 92 ? 6.865 -4.769 7.520 1.00 98.12 92 THR A O 1
ATOM 636 N N . HIS A 1 93 ? 4.651 -5.002 7.172 1.00 98.38 93 HIS A N 1
ATOM 637 C CA . HIS A 1 93 ? 4.238 -4.057 8.209 1.00 98.38 93 HIS A CA 1
ATOM 638 C C . HIS A 1 93 ? 2.975 -4.529 8.937 1.00 98.38 93 HIS A C 1
ATOM 640 O O . HIS A 1 93 ? 2.049 -5.043 8.312 1.00 98.38 93 HIS A O 1
ATOM 646 N N . THR A 1 94 ? 2.923 -4.344 10.259 1.00 97.50 94 THR A N 1
ATOM 647 C CA . THR A 1 94 ? 1.748 -4.671 11.079 1.00 97.50 94 THR A CA 1
ATOM 648 C C . THR A 1 94 ? 0.918 -3.424 11.347 1.00 97.50 94 THR A C 1
ATOM 650 O O . THR A 1 94 ? 1.335 -2.528 12.079 1.00 97.50 94 THR A O 1
ATOM 653 N N . PHE A 1 95 ? -0.295 -3.400 10.809 1.00 97.38 95 PHE A N 1
ATOM 654 C CA . PHE A 1 95 ? -1.206 -2.268 10.892 1.00 97.38 95 PHE A CA 1
ATOM 655 C C . PHE A 1 95 ? -2.127 -2.414 12.101 1.00 97.38 95 PHE A C 1
ATOM 657 O O . PHE A 1 95 ? -2.909 -3.359 12.184 1.00 97.38 95 PHE A O 1
ATOM 664 N N . SER A 1 96 ? -2.029 -1.490 13.059 1.00 95.81 96 SER A N 1
ATOM 665 C CA . SER A 1 96 ? -2.775 -1.565 14.329 1.00 95.81 96 SER A CA 1
ATOM 666 C C . SER A 1 96 ? -3.697 -0.377 14.590 1.00 95.81 96 SER A C 1
ATOM 668 O O . SER A 1 96 ? -4.687 -0.534 15.303 1.00 95.81 96 SER A O 1
ATOM 670 N N . THR A 1 97 ? -3.394 0.798 14.038 1.00 97.81 97 THR A N 1
ATOM 671 C CA . THR A 1 97 ? -4.233 1.988 14.212 1.00 97.81 97 THR A CA 1
ATOM 672 C C . THR A 1 97 ? -5.397 1.918 13.235 1.00 97.81 97 THR A C 1
ATOM 674 O O . THR A 1 97 ? -5.203 1.601 12.068 1.00 97.81 97 THR A O 1
ATOM 677 N N . LEU A 1 98 ? -6.610 2.186 13.714 1.00 96.88 98 LEU A N 1
ATOM 678 C CA . LEU A 1 98 ? -7.797 2.214 12.861 1.00 96.88 98 LEU A CA 1
ATOM 679 C C . LEU A 1 98 ? -7.737 3.388 11.877 1.00 96.88 98 LEU A C 1
ATOM 681 O O . LEU A 1 98 ? -7.259 4.467 12.229 1.00 96.88 98 LEU A O 1
ATOM 685 N N . GLY A 1 99 ? -8.295 3.188 10.687 1.00 96.75 99 GLY A N 1
ATOM 686 C CA . GLY A 1 99 ? -8.386 4.201 9.639 1.00 96.75 99 GLY A CA 1
ATOM 687 C C . GLY A 1 99 ? -7.765 3.755 8.320 1.00 96.75 99 GLY A C 1
ATOM 688 O O . GLY A 1 99 ? -7.344 2.605 8.168 1.00 96.75 99 GLY A O 1
ATOM 689 N N . ASP A 1 100 ? -7.738 4.686 7.374 1.00 98.06 100 ASP A N 1
ATOM 690 C CA . ASP A 1 100 ? -7.237 4.455 6.025 1.00 98.06 100 ASP A CA 1
ATOM 691 C C . ASP A 1 100 ? -5.757 4.824 5.917 1.00 98.06 100 ASP A C 1
ATOM 693 O O . ASP A 1 100 ? -5.320 5.881 6.375 1.00 98.06 100 ASP A O 1
ATOM 697 N N . TYR A 1 101 ? -4.999 3.924 5.303 1.00 98.50 101 TYR A N 1
ATOM 698 C CA . TYR A 1 101 ? -3.602 4.085 4.938 1.00 98.50 101 TYR A CA 1
ATOM 699 C C . TYR A 1 101 ? -3.529 4.109 3.415 1.00 98.50 101 TYR A C 1
ATOM 701 O O . TYR A 1 101 ? -3.654 3.066 2.770 1.00 98.50 101 TYR A O 1
ATOM 709 N N . GLU A 1 102 ? -3.352 5.293 2.845 1.00 98.56 102 GLU A N 1
ATOM 710 C CA . GLU A 1 102 ? -3.202 5.481 1.403 1.00 98.56 102 GLU A CA 1
ATOM 711 C C . GLU A 1 102 ? -1.716 5.480 1.057 1.00 98.56 102 GLU A C 1
ATOM 713 O O . GLU A 1 102 ? -0.902 6.104 1.744 1.00 98.56 102 GLU A O 1
ATOM 718 N N . TYR A 1 103 ? -1.351 4.769 -0.001 1.00 98.69 103 TYR A N 1
ATOM 719 C CA . TYR A 1 103 ? 0.029 4.634 -0.439 1.00 98.69 103 TYR A CA 1
ATOM 720 C C . TYR A 1 103 ? 0.132 4.559 -1.955 1.00 98.69 103 TYR A C 1
ATOM 722 O O . TYR A 1 103 ? -0.828 4.274 -2.672 1.00 98.69 103 TYR A O 1
ATOM 730 N N . VAL A 1 104 ? 1.332 4.820 -2.451 1.00 98.56 104 VAL A N 1
ATOM 731 C CA . VAL A 1 104 ? 1.618 4.929 -3.874 1.00 98.56 104 VAL A CA 1
ATOM 732 C C . VAL A 1 104 ? 2.965 4.300 -4.199 1.00 98.56 104 VAL A C 1
ATOM 734 O O . VAL A 1 104 ? 3.852 4.207 -3.351 1.00 98.56 104 VAL A O 1
ATOM 737 N N . CYS A 1 105 ? 3.135 3.891 -5.453 1.00 98.50 105 CYS A N 1
ATOM 738 C CA . CYS A 1 105 ? 4.462 3.719 -6.024 1.00 98.50 105 CYS A CA 1
ATOM 739 C C . CYS A 1 105 ? 4.901 5.043 -6.663 1.00 98.50 105 CYS A C 1
ATOM 741 O O . CYS A 1 105 ? 4.360 5.436 -7.697 1.00 98.50 105 CYS A O 1
ATOM 743 N N . SER A 1 106 ? 5.881 5.734 -6.078 1.00 98.19 106 SER A N 1
ATOM 744 C CA . SER A 1 106 ? 6.301 7.089 -6.471 1.00 98.19 106 SER A CA 1
ATOM 745 C C . SER A 1 106 ? 6.555 7.269 -7.979 1.00 98.19 106 SER A C 1
ATOM 747 O O . SER A 1 106 ? 5.966 8.182 -8.563 1.00 98.19 106 SER A O 1
ATOM 749 N N . PRO A 1 107 ? 7.353 6.423 -8.672 1.00 97.44 107 PRO A N 1
ATOM 750 C CA . PRO A 1 107 ? 7.577 6.590 -10.113 1.00 97.44 107 PRO A CA 1
ATOM 751 C C . PRO A 1 107 ? 6.324 6.342 -10.970 1.00 97.44 107 PRO A C 1
ATOM 753 O O . PRO A 1 107 ? 6.257 6.813 -12.105 1.00 97.44 107 PRO A O 1
ATOM 756 N N . HIS A 1 108 ? 5.322 5.635 -10.441 1.00 97.94 108 HIS A N 1
ATOM 757 C CA . HIS A 1 108 ? 4.120 5.214 -11.163 1.00 97.94 108 HIS A CA 1
ATOM 758 C C . HIS A 1 108 ? 2.831 5.866 -10.636 1.00 97.94 108 HIS A C 1
ATOM 760 O O . HIS A 1 108 ? 1.738 5.528 -11.090 1.00 97.94 108 HIS A O 1
ATOM 766 N N . ALA A 1 109 ? 2.943 6.855 -9.744 1.00 95.94 109 ALA A N 1
ATOM 767 C CA . ALA A 1 109 ? 1.813 7.583 -9.171 1.00 95.94 109 ALA A CA 1
ATOM 768 C C . ALA A 1 109 ? 0.901 8.177 -10.257 1.00 95.94 109 ALA A C 1
ATOM 770 O O . ALA A 1 109 ? -0.316 8.013 -10.238 1.00 95.94 109 ALA A O 1
ATOM 771 N N . THR A 1 110 ? 1.502 8.798 -11.277 1.00 96.56 110 THR A N 1
ATOM 772 C CA . THR A 1 110 ? 0.768 9.396 -12.410 1.00 96.56 110 THR A CA 1
ATOM 773 C C . THR A 1 110 ? 0.092 8.370 -13.322 1.00 96.56 110 THR A C 1
ATOM 775 O O . THR A 1 110 ? -0.834 8.727 -14.050 1.00 96.56 110 THR A O 1
ATOM 778 N N . ALA A 1 111 ? 0.527 7.108 -13.276 1.00 97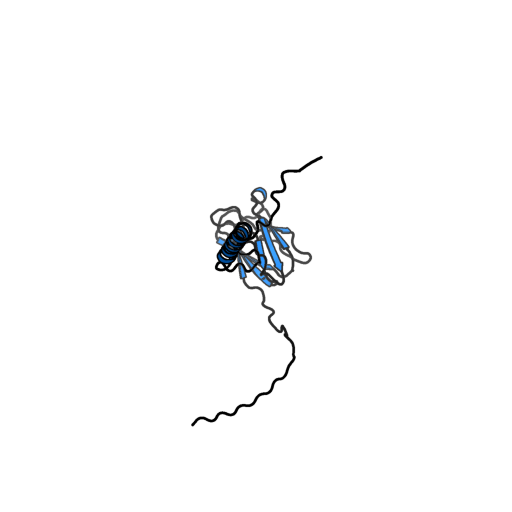.06 111 ALA A N 1
ATOM 779 C CA . ALA A 1 111 ? -0.097 5.991 -13.979 1.00 97.06 111 ALA A CA 1
ATOM 780 C C . ALA A 1 111 ? -1.210 5.317 -13.154 1.00 97.06 111 ALA A C 1
ATOM 782 O O . ALA A 1 111 ? -1.875 4.419 -13.665 1.00 97.06 111 ALA A O 1
ATOM 783 N N . GLY A 1 112 ? -1.437 5.759 -11.910 1.00 97.31 112 GLY A N 1
ATOM 784 C CA . GLY A 1 112 ? -2.487 5.240 -11.036 1.00 97.31 112 GLY A CA 1
ATOM 785 C C . GLY A 1 112 ? -2.067 4.053 -10.171 1.00 97.31 112 GLY A C 1
ATOM 786 O O . GLY A 1 112 ? -2.939 3.338 -9.688 1.00 97.31 112 GLY A O 1
ATOM 787 N N . MET A 1 113 ? -0.765 3.836 -9.953 1.00 98.50 113 MET A N 1
ATOM 788 C CA . MET A 1 113 ? -0.283 2.796 -9.037 1.00 98.50 113 MET A CA 1
ATOM 789 C C . MET A 1 113 ? -0.444 3.238 -7.575 1.00 98.50 113 MET A C 1
ATOM 791 O O . MET A 1 113 ? 0.527 3.599 -6.909 1.00 98.50 113 MET A O 1
ATOM 795 N N . VAL A 1 114 ? -1.692 3.246 -7.112 1.00 98.56 114 VAL A N 1
ATOM 796 C CA . VAL A 1 114 ? -2.123 3.630 -5.762 1.00 98.56 114 VAL A CA 1
ATOM 797 C C . VAL A 1 114 ? -2.771 2.441 -5.065 1.00 98.56 114 VAL A C 1
ATOM 799 O O . VAL A 1 114 ? -3.331 1.561 -5.723 1.00 98.56 114 VAL A O 1
ATOM 802 N N . GLY A 1 115 ? -2.698 2.412 -3.742 1.00 98.44 115 GLY A N 1
ATOM 803 C CA . GLY A 1 115 ? -3.387 1.424 -2.932 1.00 98.44 115 GLY A CA 1
ATOM 804 C C . GLY A 1 115 ? -3.884 2.011 -1.619 1.00 98.44 115 GLY A C 1
ATOM 805 O O . GLY A 1 115 ? -3.372 3.021 -1.134 1.00 98.44 115 GLY A O 1
ATOM 806 N N . THR A 1 116 ? -4.879 1.346 -1.042 1.00 98.62 116 THR A N 1
ATOM 807 C CA . THR A 1 116 ? -5.490 1.725 0.231 1.00 98.62 116 THR A CA 1
ATOM 808 C C . THR A 1 116 ? -5.618 0.502 1.122 1.00 98.62 116 THR A C 1
ATOM 810 O O . THR A 1 116 ? -6.170 -0.526 0.726 1.00 98.62 116 THR A O 1
ATOM 813 N N . ILE A 1 117 ? -5.121 0.617 2.352 1.00 98.44 117 ILE A N 1
ATOM 814 C CA . ILE A 1 117 ? -5.370 -0.348 3.421 1.00 98.44 117 ILE A CA 1
ATOM 815 C C . ILE A 1 117 ? -6.298 0.300 4.447 1.00 98.44 117 ILE A C 1
ATOM 817 O O . ILE A 1 117 ? -5.923 1.269 5.101 1.00 98.44 117 ILE A O 1
ATOM 821 N N . THR A 1 118 ? -7.493 -0.256 4.622 1.00 98.12 118 THR A N 1
ATOM 822 C CA . THR A 1 118 ? -8.450 0.180 5.644 1.00 98.12 118 THR A CA 1
ATOM 823 C C . THR A 1 118 ? -8.356 -0.741 6.849 1.00 98.12 118 THR A C 1
ATOM 825 O O . THR A 1 118 ? -8.750 -1.910 6.794 1.00 98.12 118 THR A O 1
ATOM 828 N N . VAL A 1 119 ? -7.878 -0.213 7.972 1.00 96.81 119 VAL A N 1
ATOM 829 C CA . VAL A 1 119 ? -7.866 -0.935 9.245 1.00 96.81 119 VAL A CA 1
ATOM 830 C C . VAL A 1 119 ? -9.170 -0.658 9.978 1.00 96.81 119 VAL A C 1
ATOM 832 O O . VAL A 1 119 ? -9.445 0.466 10.401 1.00 96.81 119 VAL A O 1
ATOM 835 N N . THR A 1 120 ? -9.988 -1.692 10.140 1.00 94.94 120 THR A N 1
ATOM 836 C CA . THR A 1 120 ? -11.329 -1.590 10.721 1.00 94.94 120 THR A CA 1
ATOM 837 C C . THR A 1 120 ? -11.634 -2.787 11.611 1.00 94.94 120 THR A C 1
ATOM 839 O O . THR A 1 120 ? -11.122 -3.884 11.411 1.00 94.94 120 THR A O 1
ATOM 842 N N . GLU A 1 121 ? -12.505 -2.602 12.598 1.00 91.25 121 GLU A N 1
ATOM 843 C CA . GLU A 1 121 ? -12.941 -3.682 13.491 1.00 91.25 121 GLU A CA 1
ATOM 844 C C . GLU A 1 121 ? -13.743 -4.767 12.752 1.00 91.25 121 GLU A C 1
ATOM 846 O O . GLU A 1 121 ? -13.813 -5.904 13.211 1.00 91.25 121 GLU A O 1
ATOM 851 N N . ASN A 1 122 ? -14.322 -4.436 11.590 1.00 87.50 122 ASN A N 1
ATOM 852 C CA . ASN A 1 122 ? -15.148 -5.340 10.791 1.00 87.50 122 ASN A CA 1
ATOM 853 C C . ASN A 1 122 ? -14.678 -5.371 9.325 1.00 87.50 122 ASN A C 1
ATOM 855 O O . ASN A 1 122 ? -15.341 -4.794 8.460 1.00 87.50 122 ASN A O 1
ATOM 859 N N . PRO A 1 123 ? -13.567 -6.060 9.003 1.00 77.12 123 PRO A N 1
ATOM 860 C CA . PRO A 1 123 ? -12.998 -6.095 7.646 1.00 77.12 123 PRO A CA 1
ATOM 861 C C . PRO A 1 123 ? -13.850 -6.852 6.603 1.00 77.12 123 PRO A C 1
ATOM 863 O O . PRO A 1 123 ? -13.435 -7.028 5.463 1.00 77.12 123 PRO A O 1
ATOM 866 N N . GLY A 1 124 ? -15.068 -7.277 6.958 1.00 64.94 124 GLY A N 1
ATOM 867 C CA . GLY A 1 124 ? -15.962 -8.084 6.129 1.00 64.94 124 GLY A CA 1
ATOM 868 C C . GLY A 1 124 ? -17.350 -7.471 5.954 1.00 64.94 124 GLY A C 1
ATOM 869 O O . GLY A 1 124 ? -18.320 -7.981 6.503 1.00 64.94 124 GLY A O 1
ATOM 870 N N . SER A 1 125 ? -17.443 -6.395 5.165 1.00 52.78 125 SER A N 1
ATOM 871 C CA . SER A 1 125 ? -18.660 -6.036 4.406 1.00 52.78 125 SER A CA 1
ATOM 872 C C . SER A 1 125 ? -18.377 -5.192 3.145 1.00 52.78 125 SER A C 1
ATOM 874 O O . SER A 1 125 ? -19.319 -4.725 2.505 1.00 52.78 125 SER A O 1
ATOM 876 N N . GLY A 1 126 ? -17.114 -4.973 2.751 1.00 47.41 126 GLY A N 1
ATOM 877 C CA . GLY A 1 126 ? -16.822 -3.984 1.706 1.00 47.41 126 GLY A CA 1
ATOM 878 C C . GLY A 1 126 ? -15.419 -3.974 1.097 1.00 47.41 126 GLY A C 1
ATOM 879 O O . GLY A 1 126 ? -15.015 -2.920 0.639 1.00 47.41 126 GLY A O 1
ATOM 880 N N . GLY A 1 127 ? -14.684 -5.091 1.064 1.00 45.53 127 GLY A N 1
ATOM 881 C CA . GLY A 1 127 ? -13.402 -5.159 0.340 1.00 45.53 127 GLY A CA 1
ATOM 882 C C . GLY A 1 127 ? -13.606 -5.263 -1.177 1.00 45.53 127 GLY A C 1
ATOM 883 O O . GLY A 1 127 ? -14.413 -6.083 -1.628 1.00 45.53 127 GLY A O 1
ATOM 884 N N . GLY A 1 128 ? -12.932 -4.397 -1.937 1.00 55.03 128 GLY A N 1
ATOM 885 C CA . GLY A 1 128 ? -13.004 -4.247 -3.392 1.00 55.03 128 GLY A CA 1
ATOM 886 C C . GLY A 1 128 ? -12.237 -5.321 -4.165 1.00 55.03 128 GLY A C 1
ATOM 887 O O . GLY A 1 128 ? -11.105 -5.115 -4.581 1.00 55.03 128 GLY A O 1
ATOM 888 N N . GLY A 1 129 ? -12.891 -6.457 -4.393 1.00 48.84 129 GLY A N 1
ATOM 889 C CA . GLY A 1 129 ? -12.773 -7.206 -5.647 1.00 48.84 129 GLY A CA 1
ATOM 890 C C . GLY A 1 129 ? -14.042 -6.951 -6.456 1.00 48.84 129 GLY A C 1
ATOM 891 O O . GLY A 1 129 ? -15.067 -6.583 -5.871 1.00 48.84 129 GLY A O 1
ATOM 892 N N . GLU A 1 130 ? -13.991 -7.082 -7.779 1.00 42.25 130 GLU A N 1
ATOM 893 C CA . GLU A 1 130 ? -15.115 -6.788 -8.666 1.00 42.25 130 GLU A CA 1
ATOM 894 C C . GLU A 1 130 ? -16.379 -7.497 -8.162 1.00 42.25 130 GLU A C 1
ATOM 896 O O . GLU A 1 130 ? -16.529 -8.714 -8.266 1.00 42.25 130 GLU A O 1
ATOM 901 N N . LYS A 1 131 ? -17.317 -6.742 -7.583 1.00 47.56 131 LYS A N 1
ATOM 902 C CA . LYS A 1 131 ? -18.626 -7.298 -7.258 1.00 47.56 131 LYS A CA 1
ATOM 903 C C . LYS A 1 131 ? -19.387 -7.443 -8.568 1.00 47.56 131 LYS A C 1
ATOM 905 O O . LYS A 1 131 ? -20.106 -6.538 -8.987 1.00 47.56 131 LYS A O 1
ATOM 910 N N . GLU A 1 132 ? -19.220 -8.593 -9.215 1.00 49.59 132 GLU A N 1
ATOM 911 C CA . GLU A 1 132 ? -20.110 -9.120 -10.248 1.00 49.59 132 GLU A CA 1
ATOM 912 C C . GLU A 1 132 ? -21.535 -9.190 -9.680 1.00 49.59 132 GLU A C 1
ATOM 914 O O . GLU A 1 132 ? -21.898 -10.217 -9.130 1.00 49.59 132 GLU A O 1
ATOM 919 N N . LEU A 1 133 ? -22.298 -8.085 -9.738 1.00 49.03 133 LEU A N 1
ATOM 920 C CA . LEU A 1 133 ? -23.772 -7.905 -9.756 1.00 49.03 133 LEU A CA 1
ATOM 921 C C . LEU A 1 133 ? -24.713 -8.812 -8.909 1.00 49.03 133 LEU A C 1
ATOM 923 O O . LEU A 1 133 ? -25.928 -8.628 -8.955 1.00 49.03 133 LEU A O 1
ATOM 927 N N . HIS A 1 134 ? -24.208 -9.726 -8.087 1.00 46.34 134 HIS A N 1
ATOM 928 C CA . HIS A 1 134 ? -24.927 -10.711 -7.280 1.00 46.34 134 HIS A CA 1
ATOM 929 C C . HIS A 1 134 ? -24.876 -10.390 -5.776 1.00 46.34 134 HIS A C 1
ATOM 931 O O . HIS A 1 134 ? -25.579 -11.029 -4.999 1.00 46.34 134 HIS A O 1
ATOM 937 N N . GLU A 1 135 ? -24.114 -9.370 -5.368 1.00 54.88 135 GLU A N 1
ATOM 938 C CA . GLU A 1 135 ? -23.988 -8.908 -3.974 1.00 54.88 135 GLU A CA 1
ATOM 939 C C . GLU A 1 135 ? -24.607 -7.518 -3.726 1.00 54.88 135 GLU A C 1
ATOM 941 O O . GLU A 1 135 ? -24.250 -6.805 -2.790 1.00 54.88 135 GLU A O 1
ATOM 946 N N . LEU A 1 136 ? -25.599 -7.118 -4.527 1.00 53.56 136 LEU A N 1
ATOM 947 C CA . LEU A 1 136 ? -26.579 -6.139 -4.055 1.00 53.56 136 LEU A CA 1
ATOM 948 C C . LEU A 1 136 ? -27.495 -6.879 -3.079 1.00 53.56 136 LEU A C 1
ATOM 950 O O . LEU A 1 136 ? -28.245 -7.745 -3.512 1.00 53.56 136 LEU A O 1
ATOM 954 N N . GLY A 1 137 ? -27.394 -6.563 -1.784 1.00 52.53 137 GLY A N 1
ATOM 955 C CA . GLY A 1 137 ? -28.062 -7.196 -0.636 1.00 52.53 137 GLY A CA 1
ATOM 956 C C . GLY A 1 137 ? -29.599 -7.223 -0.641 1.00 52.53 137 GLY A C 1
ATOM 957 O O . GLY A 1 137 ? -30.246 -6.825 0.323 1.00 52.53 137 GLY A O 1
ATOM 958 N N . VAL A 1 138 ? -30.196 -7.757 -1.698 1.00 55.34 138 VAL A N 1
ATOM 959 C CA . VAL A 1 138 ? -31.494 -8.418 -1.694 1.00 55.34 138 VAL A CA 1
ATOM 960 C C . VAL A 1 138 ? -31.179 -9.901 -1.881 1.00 55.34 138 VAL A C 1
ATOM 962 O O . VAL A 1 138 ? -30.423 -10.229 -2.793 1.00 55.34 138 VAL A O 1
ATOM 965 N N . PRO A 1 139 ? -31.721 -10.822 -1.065 1.00 53.19 139 PRO A N 1
ATOM 966 C CA . PRO A 1 139 ? -31.502 -12.254 -1.235 1.00 53.19 139 PRO A CA 1
ATOM 967 C C . PRO A 1 139 ? -32.227 -12.748 -2.496 1.00 53.19 139 PRO A C 1
ATOM 969 O O . PRO A 1 139 ? -33.256 -13.419 -2.430 1.00 53.19 139 PRO A O 1
ATOM 972 N N . ILE A 1 140 ? -31.704 -12.413 -3.673 1.00 54.78 140 ILE A N 1
ATOM 973 C CA . ILE A 1 140 ? -32.151 -12.955 -4.947 1.00 54.78 140 ILE A CA 1
ATOM 974 C C . ILE A 1 140 ? -31.526 -14.333 -5.130 1.00 54.78 140 ILE A C 1
ATOM 976 O O . ILE A 1 140 ? -30.620 -14.561 -5.922 1.00 54.78 140 ILE A O 1
ATOM 980 N N . GLN A 1 141 ? -32.033 -15.288 -4.360 1.00 49.53 141 GLN A N 1
ATOM 981 C CA . GLN A 1 141 ? -31.888 -16.704 -4.662 1.00 49.53 141 GLN A CA 1
ATO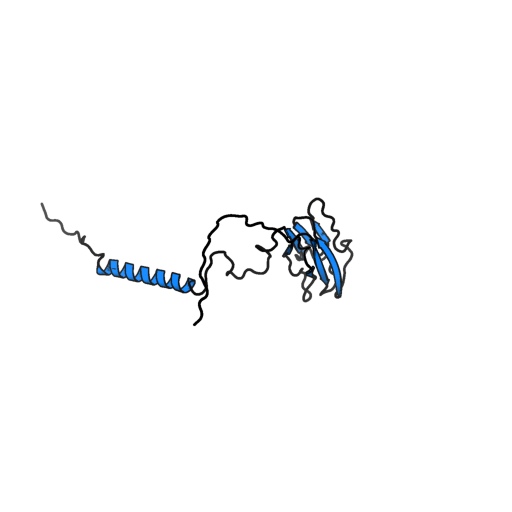M 982 C C . GLN A 1 141 ? -32.153 -16.909 -6.167 1.00 49.53 141 GLN A C 1
ATOM 984 O O . GLN A 1 141 ? -33.262 -16.639 -6.635 1.00 49.53 141 GLN A O 1
ATOM 989 N N . ALA A 1 142 ? -31.153 -17.357 -6.936 1.00 55.84 142 ALA A N 1
ATOM 990 C CA . ALA A 1 142 ? -31.219 -17.448 -8.404 1.00 55.84 142 ALA A CA 1
ATOM 991 C C . ALA A 1 142 ? -32.432 -18.255 -8.918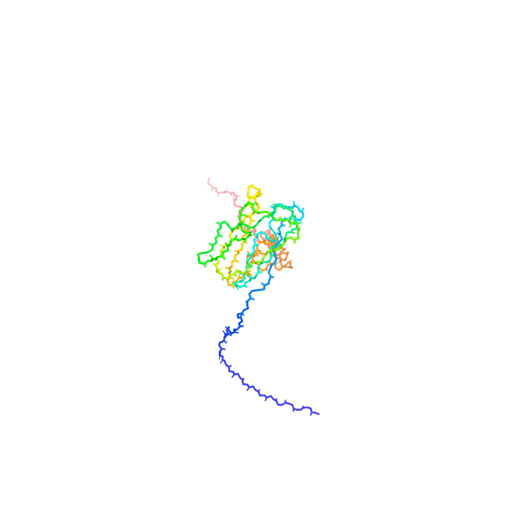 1.00 55.84 142 ALA A C 1
ATOM 993 O O . ALA A 1 142 ? -32.912 -18.041 -10.029 1.00 55.84 142 ALA A O 1
ATOM 994 N N . HIS A 1 143 ? -32.984 -19.138 -8.083 1.00 53.34 143 HIS A N 1
ATOM 995 C CA . HIS A 1 143 ? -34.181 -19.919 -8.383 1.00 53.34 143 HIS A CA 1
ATOM 996 C C . HIS A 1 143 ? -35.514 -19.154 -8.231 1.00 53.34 143 HIS A C 1
ATOM 998 O O . HIS A 1 143 ? -36.522 -19.599 -8.774 1.00 53.34 143 HIS A O 1
ATOM 1004 N N . TRP A 1 144 ? -35.548 -17.999 -7.552 1.00 51.50 144 TRP A N 1
ATOM 1005 C CA . TRP A 1 144 ? -36.768 -17.195 -7.365 1.00 51.50 144 TRP A CA 1
ATOM 1006 C C . TRP A 1 144 ? -36.860 -15.962 -8.273 1.00 51.50 144 TRP A C 1
ATOM 1008 O O . TRP A 1 144 ? -37.963 -15.463 -8.476 1.00 51.50 144 TRP A O 1
ATOM 1018 N N . VAL A 1 145 ? -35.761 -15.489 -8.875 1.00 58.22 145 VAL A N 1
ATOM 1019 C CA . VAL A 1 145 ? -35.791 -14.327 -9.797 1.00 58.22 145 VAL A CA 1
ATOM 1020 C C . VAL A 1 145 ? -36.559 -14.648 -11.081 1.00 58.22 145 VAL A C 1
ATOM 1022 O O . VAL A 1 145 ? -37.377 -13.857 -11.558 1.00 58.22 145 VAL A O 1
ATOM 1025 N N . GLY A 1 146 ? -36.359 -15.857 -11.613 1.00 59.78 146 GLY A N 1
ATOM 1026 C CA . GLY A 1 146 ? -37.176 -16.365 -12.713 1.00 59.78 146 GLY A CA 1
ATOM 1027 C C . GLY A 1 146 ? -38.638 -16.517 -12.293 1.00 59.78 146 GLY A C 1
ATOM 1028 O O . GLY A 1 146 ? -39.536 -16.112 -13.026 1.00 59.78 146 GLY A O 1
ATOM 1029 N N . ALA A 1 147 ? -38.884 -17.023 -11.083 1.00 65.12 147 ALA A N 1
ATOM 1030 C CA . ALA A 1 147 ? -40.233 -17.256 -10.582 1.00 65.12 147 ALA A CA 1
ATOM 1031 C C . ALA A 1 147 ? -41.026 -15.955 -10.370 1.00 65.12 147 ALA A C 1
ATOM 1033 O O . ALA A 1 147 ? -42.193 -15.908 -10.748 1.00 65.12 147 ALA A O 1
ATOM 1034 N N . SER A 1 148 ? -40.422 -14.892 -9.828 1.00 70.62 148 SER A N 1
ATOM 1035 C CA . SER A 1 148 ? -41.099 -13.601 -9.636 1.00 70.62 148 SER A CA 1
ATOM 1036 C C . SER A 1 148 ? -41.435 -12.926 -10.969 1.00 70.62 148 SER A C 1
ATOM 1038 O O . SER A 1 148 ? -42.548 -12.429 -11.144 1.00 70.62 148 SER A O 1
ATOM 1040 N N . THR A 1 149 ? -40.525 -12.990 -11.942 1.00 76.88 149 THR A N 1
ATOM 1041 C CA . THR A 1 149 ? -40.751 -12.470 -13.300 1.00 76.88 149 THR A CA 1
ATOM 1042 C C . THR A 1 149 ? -41.863 -13.245 -14.013 1.00 76.88 149 THR A C 1
ATOM 1044 O O . THR A 1 149 ? -42.782 -12.652 -14.577 1.00 76.88 149 THR A O 1
ATOM 1047 N N . ILE A 1 150 ? -41.835 -14.579 -13.925 1.00 81.00 150 ILE A N 1
ATOM 1048 C CA . ILE A 1 150 ? -42.863 -15.456 -14.499 1.00 81.00 150 ILE A CA 1
ATOM 1049 C C . ILE A 1 150 ? -44.219 -15.222 -13.819 1.00 81.00 150 ILE A C 1
ATOM 1051 O O . ILE A 1 150 ? -45.228 -15.105 -14.511 1.00 81.00 150 ILE A O 1
ATOM 1055 N N . LEU A 1 151 ? -44.263 -15.083 -12.490 1.00 82.94 151 LEU A N 1
ATOM 1056 C CA . LEU A 1 151 ? -45.489 -14.775 -11.751 1.00 82.94 151 LEU A CA 1
ATOM 1057 C C . LEU A 1 151 ? -46.065 -13.416 -12.174 1.00 82.94 151 LEU A C 1
ATOM 1059 O O . LEU A 1 151 ? -47.262 -13.326 -12.425 1.00 82.94 151 LEU A O 1
ATOM 1063 N N . GLY A 1 152 ? -45.233 -12.378 -12.311 1.00 86.44 152 GLY A N 1
ATOM 1064 C CA . GLY A 1 152 ? -45.666 -11.052 -12.766 1.00 86.44 152 GLY A CA 1
ATOM 1065 C C . GLY A 1 152 ? -46.301 -11.084 -14.159 1.00 86.44 152 GLY A C 1
ATOM 1066 O O . GLY A 1 152 ? -47.376 -10.515 -14.374 1.00 86.44 152 GLY A O 1
ATOM 1067 N N . ILE A 1 153 ? -45.684 -11.819 -15.089 1.00 88.00 153 ILE A N 1
ATOM 1068 C CA . ILE A 1 153 ? -46.223 -12.040 -16.438 1.00 88.00 153 ILE A CA 1
ATOM 1069 C C . ILE A 1 153 ? -47.552 -12.807 -16.370 1.00 88.00 153 ILE A C 1
ATOM 1071 O O . ILE A 1 153 ? -48.530 -12.381 -16.982 1.00 88.00 153 ILE A O 1
ATOM 1075 N N . ILE A 1 154 ? -47.630 -13.893 -15.592 1.00 88.81 154 ILE A N 1
ATOM 1076 C CA . ILE A 1 154 ? -48.856 -14.697 -15.448 1.00 88.81 154 ILE A CA 1
ATOM 1077 C C . ILE A 1 154 ? -49.990 -13.869 -14.839 1.00 88.81 154 ILE A C 1
ATOM 1079 O O . ILE A 1 154 ? -51.103 -13.893 -15.357 1.00 88.81 154 ILE A O 1
ATOM 1083 N N . VAL A 1 155 ? -49.723 -13.107 -13.777 1.00 91.38 155 VAL A N 1
ATOM 1084 C CA . VAL A 1 155 ? -50.726 -12.254 -13.123 1.00 91.38 155 VAL A CA 1
ATOM 1085 C C . VAL A 1 155 ? -51.236 -11.192 -14.089 1.00 91.38 155 VAL A C 1
ATOM 1087 O O . VAL A 1 155 ? -52.442 -10.967 -14.155 1.00 91.38 155 VAL A O 1
ATOM 1090 N N . THR A 1 156 ? -50.350 -10.597 -14.891 1.00 89.12 156 THR A N 1
ATOM 1091 C CA . THR A 1 156 ? -50.746 -9.601 -15.891 1.00 89.12 156 THR A CA 1
ATOM 1092 C C . THR A 1 156 ? -51.597 -10.238 -16.988 1.00 89.12 156 THR A C 1
ATOM 1094 O O . THR A 1 156 ? -52.653 -9.708 -17.309 1.00 89.12 156 THR A O 1
ATOM 1097 N N . ILE A 1 157 ? -51.225 -11.416 -17.503 1.00 88.19 157 ILE A N 1
ATOM 1098 C CA . ILE A 1 157 ? -52.020 -12.143 -18.508 1.00 88.19 157 ILE A CA 1
ATOM 1099 C C . ILE A 1 157 ? -53.397 -12.533 -17.956 1.00 88.19 157 ILE A C 1
ATOM 1101 O O . ILE A 1 157 ? -54.404 -12.345 -18.637 1.00 88.19 157 ILE A O 1
ATOM 1105 N N . VAL A 1 158 ? -53.467 -13.047 -16.725 1.00 87.44 158 VAL A N 1
ATOM 1106 C CA . VAL A 1 158 ? -54.734 -13.422 -16.077 1.00 87.44 158 VAL A CA 1
ATOM 1107 C C . VAL A 1 158 ? -55.604 -12.193 -15.823 1.00 87.44 158 VAL A C 1
ATOM 1109 O O . VAL A 1 158 ? -56.804 -12.237 -16.081 1.00 87.44 158 VAL A O 1
ATOM 1112 N N . TYR A 1 159 ? -55.016 -11.085 -15.371 1.00 84.19 159 TYR A N 1
ATOM 1113 C CA . TYR A 1 159 ? -55.727 -9.827 -15.160 1.00 84.19 159 TYR A CA 1
ATOM 1114 C C . TYR A 1 159 ? -56.244 -9.235 -16.477 1.00 84.19 159 TYR A C 1
ATOM 1116 O O . TYR A 1 159 ? -57.417 -8.884 -16.575 1.00 84.19 159 TYR A O 1
ATOM 1124 N N . THR A 1 160 ? -55.416 -9.193 -17.524 1.00 84.50 160 THR A N 1
ATOM 1125 C CA . THR A 1 160 ? -55.836 -8.761 -18.863 1.00 84.50 160 THR A CA 1
ATOM 1126 C C . THR A 1 160 ? -56.934 -9.666 -19.414 1.00 84.50 160 THR A C 1
ATOM 112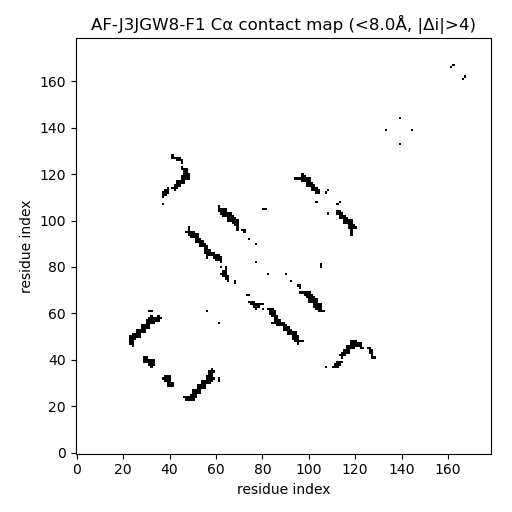8 O O . THR A 1 160 ? -57.930 -9.161 -19.924 1.00 84.50 160 THR A O 1
ATOM 1131 N N . PHE A 1 161 ? -56.820 -10.990 -19.262 1.00 85.75 161 PHE A N 1
ATOM 1132 C CA . PHE A 1 161 ? -57.894 -11.914 -19.624 1.00 85.75 161 PHE A CA 1
ATOM 1133 C C . PHE A 1 161 ? -59.168 -11.626 -18.832 1.00 85.75 161 PHE A C 1
ATOM 1135 O O . PHE A 1 161 ? -60.238 -11.598 -19.421 1.00 85.75 161 PHE A O 1
ATOM 1142 N N . TYR A 1 162 ? -59.077 -11.374 -17.526 1.00 85.06 162 TYR A N 1
ATOM 1143 C CA . TYR A 1 162 ? -60.234 -11.039 -16.702 1.00 85.06 162 TYR A CA 1
ATOM 1144 C C . TYR A 1 162 ? -60.913 -9.745 -17.172 1.00 85.06 162 TYR A C 1
ATOM 1146 O O . TYR A 1 162 ? -62.131 -9.727 -17.316 1.00 85.06 162 TYR A O 1
ATOM 1154 N N . ILE A 1 163 ? -60.153 -8.697 -17.500 1.00 83.06 163 ILE A N 1
ATOM 1155 C CA . ILE A 1 163 ? -60.702 -7.455 -18.066 1.00 83.06 163 ILE A CA 1
ATOM 1156 C C . ILE A 1 163 ? -61.337 -7.694 -19.443 1.00 83.06 163 ILE A C 1
ATOM 1158 O O . ILE A 1 163 ? -62.430 -7.206 -19.700 1.00 83.06 163 ILE A O 1
ATOM 1162 N N . LEU A 1 164 ? -60.724 -8.488 -20.321 1.00 81.06 164 LEU A N 1
ATOM 1163 C CA . LEU A 1 164 ? -61.311 -8.793 -21.633 1.00 81.06 164 LEU A CA 1
ATOM 1164 C C . LEU A 1 164 ? -62.530 -9.726 -21.543 1.00 81.06 164 LEU A C 1
ATOM 1166 O O . LEU A 1 164 ? -63.442 -9.641 -22.357 1.00 81.06 164 LEU A O 1
ATOM 1170 N N . LYS A 1 165 ? -62.549 -10.638 -20.569 1.00 76.69 165 LYS A N 1
ATOM 1171 C CA . LYS A 1 165 ? -63.599 -11.648 -20.382 1.00 76.69 165 LYS A CA 1
ATOM 1172 C C . LYS A 1 165 ? -64.785 -11.116 -19.574 1.00 76.69 165 LYS A C 1
ATOM 1174 O O . LYS A 1 165 ? -65.908 -11.545 -19.818 1.00 76.69 165 LYS A O 1
ATOM 1179 N N . TYR A 1 166 ? -64.531 -10.231 -18.611 1.00 76.12 166 TYR A N 1
ATOM 1180 C CA . TYR A 1 166 ? -65.501 -9.777 -17.607 1.00 76.12 166 TYR A CA 1
ATOM 1181 C C . TYR A 1 166 ? -65.489 -8.260 -17.355 1.00 76.12 166 TYR A C 1
ATOM 1183 O O . TYR A 1 166 ? -66.358 -7.767 -16.642 1.00 76.12 166 TYR A O 1
ATOM 1191 N N . GLY A 1 167 ? -64.522 -7.514 -17.893 1.00 64.94 167 GLY A N 1
ATOM 1192 C CA . GLY A 1 167 ? -64.381 -6.065 -17.703 1.00 64.94 167 GLY A CA 1
ATOM 1193 C C . GLY A 1 167 ? -65.139 -5.203 -18.716 1.00 64.94 167 GLY A C 1
ATOM 1194 O O . GLY A 1 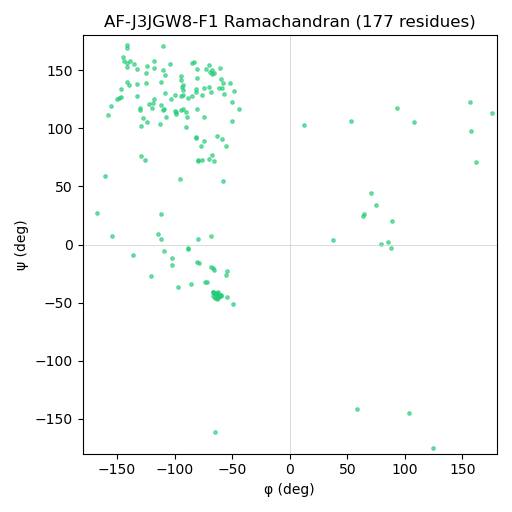167 ? -65.168 -3.985 -18.553 1.00 64.94 167 GLY A O 1
ATOM 1195 N N . GLU A 1 168 ? -65.792 -5.788 -19.725 1.00 66.25 168 GLU A N 1
ATOM 1196 C CA . GLU A 1 168 ? -66.787 -5.052 -20.507 1.00 66.25 168 GLU A CA 1
ATOM 1197 C C . GLU A 1 168 ? -68.123 -5.047 -19.752 1.00 66.25 168 GLU A C 1
ATOM 1199 O O . GLU A 1 168 ? -68.947 -5.951 -19.877 1.00 66.25 168 GLU A O 1
ATOM 1204 N N . SER A 1 169 ? -68.340 -4.005 -18.950 1.00 59.12 169 SER A N 1
ATOM 1205 C CA . SER A 1 169 ? -69.677 -3.623 -18.499 1.00 59.12 169 SER A CA 1
ATOM 1206 C C . SER A 1 169 ? -70.085 -2.305 -19.159 1.00 59.12 169 SER A C 1
ATOM 1208 O O . SER A 1 169 ? -69.453 -1.275 -18.934 1.00 59.12 169 SER A O 1
ATOM 1210 N N . ALA A 1 170 ? -71.135 -2.402 -19.981 1.00 53.81 170 ALA A N 1
ATOM 1211 C CA . ALA A 1 170 ? -72.006 -1.375 -20.555 1.00 53.81 170 ALA A CA 1
ATOM 1212 C C . ALA A 1 170 ? -71.554 0.091 -20.430 1.00 53.81 170 ALA A C 1
ATOM 1214 O O . ALA A 1 170 ? -71.789 0.713 -19.402 1.00 53.81 170 ALA A O 1
ATOM 1215 N N . ASN A 1 171 ? -71.029 0.662 -21.520 1.00 57.75 171 ASN A N 1
ATOM 1216 C CA . ASN A 1 171 ? -71.250 2.068 -21.886 1.00 57.75 171 ASN A CA 1
ATOM 1217 C C . ASN A 1 171 ? -70.956 2.301 -23.383 1.00 57.75 171 ASN A C 1
ATOM 1219 O O . ASN A 1 171 ? -70.133 3.130 -23.762 1.00 57.75 171 ASN A O 1
ATOM 1223 N N . THR A 1 172 ? -71.669 1.595 -24.266 1.00 52.78 172 THR A N 1
ATOM 1224 C CA . THR A 1 172 ? -71.905 2.065 -25.642 1.00 52.78 172 THR A CA 1
ATOM 1225 C C . THR A 1 172 ? -73.029 3.104 -25.619 1.00 52.78 172 THR A C 1
ATOM 1227 O O . THR A 1 172 ? -74.164 2.858 -26.016 1.00 52.78 172 THR A O 1
ATOM 1230 N N . GLY A 1 173 ? -72.726 4.289 -25.092 1.00 58.88 173 GLY A N 1
ATOM 1231 C CA . GLY A 1 173 ? -73.629 5.433 -25.136 1.00 58.88 173 GLY A CA 1
ATOM 1232 C C . GLY A 1 173 ? -73.542 6.146 -26.484 1.00 58.88 173 GLY A C 1
ATOM 1233 O O . GLY A 1 173 ? -72.723 7.044 -26.638 1.00 58.88 173 GLY A O 1
ATOM 1234 N N . ASN A 1 174 ? -74.384 5.773 -27.450 1.00 54.19 174 ASN A N 1
ATOM 1235 C CA . ASN A 1 174 ? -74.802 6.671 -28.530 1.00 54.19 174 ASN A CA 1
ATOM 1236 C C . ASN A 1 174 ? -76.131 6.195 -29.134 1.00 54.19 174 ASN A C 1
ATOM 1238 O O . ASN A 1 174 ? -76.176 5.139 -29.752 1.00 54.19 174 ASN A O 1
ATOM 1242 N N . THR A 1 175 ? -77.207 6.954 -28.928 1.00 51.84 175 THR A N 1
ATOM 1243 C CA . THR A 1 175 ? -77.816 7.831 -29.950 1.00 51.84 175 THR A CA 1
ATOM 1244 C C . THR A 1 175 ? -79.072 8.440 -29.342 1.00 51.84 175 THR A C 1
ATOM 1246 O O . THR A 1 175 ? -80.026 7.728 -29.028 1.00 51.84 175 THR A O 1
ATOM 1249 N N . GLY A 1 176 ? -79.039 9.756 -29.136 1.00 54.22 176 GLY A N 1
ATOM 1250 C CA . GLY A 1 176 ? -80.153 10.524 -28.603 1.00 54.22 176 GLY A CA 1
ATOM 1251 C C . GLY A 1 176 ? -81.391 10.471 -29.499 1.00 54.22 176 GLY A C 1
ATOM 1252 O O . GLY A 1 176 ? -81.310 10.659 -30.710 1.00 54.22 176 GLY A O 1
ATOM 1253 N N . GLY A 1 177 ? -82.540 10.256 -28.869 1.00 51.00 177 GLY A N 1
ATOM 1254 C CA . GLY A 1 177 ? -83.797 10.898 -29.244 1.00 51.00 177 GLY A CA 1
ATOM 1255 C C . GLY A 1 177 ? -84.110 11.910 -28.140 1.00 51.00 177 GLY A C 1
ATOM 1256 O O . GLY A 1 177 ? -83.752 11.681 -26.991 1.00 51.00 177 GLY A O 1
ATOM 1257 N N . GLY A 1 178 ? -84.708 13.060 -28.377 1.00 52.72 178 GLY A N 1
ATOM 1258 C CA . GLY A 1 178 ? -85.376 13.589 -29.548 1.00 52.72 178 GLY A CA 1
ATOM 1259 C C . GLY A 1 178 ? -86.314 14.657 -28.999 1.00 52.72 178 GLY A C 1
ATOM 1260 O O . GLY A 1 178 ? -87.124 14.345 -28.129 1.00 52.72 178 GLY A O 1
ATOM 1261 N N . GLU A 1 179 ? -86.164 15.883 -29.481 1.00 42.56 179 GLU A N 1
ATOM 1262 C CA . GLU A 1 179 ? -87.189 16.929 -29.487 1.00 42.56 179 GLU A CA 1
ATOM 1263 C C . GLU A 1 179 ? -87.149 17.584 -30.868 1.00 42.56 179 GLU A C 1
ATOM 1265 O O . GLU A 1 179 ? -86.022 17.830 -31.364 1.00 42.56 179 GLU A O 1
#

Foldseek 3Di:
DDDDDDDDDDDDDDDPPPDDDPDQWEEDEWECCAPVHLAIVVQEAETEANYKYKYAYQAWFWFKAWPDDDPPDDDGGPHDLPDIGGHGDMDMDTGHDAAKTKIAGNVCVVVPHIGIYGHDNPSPDDTDDPPPPCPPPDPPPVVCVVVVVVVVVVVVVVVVCCCVVPVDDDDPDDDDDDD

Radius of gyration: 31.63 Å; Cα contacts (8 Å, |Δi|>4): 271; chains: 1; bounding box: 102×70×62 Å